Protein AF-A0A6V7LYZ8-F1 (afdb_monomer_lite)

Secondary structure (DSSP, 8-state):
-----HHHHHHGGGGG-SSHHHHHHHHHHHHHHHHS--HHHHHHIIIIIIHHHHHHHHHHHHHHHHHHHHHHHH-TTSTTHHHHHHHHHHHHHHHHHHHHHHHT--HHHHHHHHHHHIIIIIIIIIIHHHHGGGS-TTSTTTTS----HHHHHHHHHHHHHH---HHHHHHHHHHHHH--HHHHHH-THHHHHHTT----S-------SS-HHHHHHHHHTTS--PPPP----------------------GGGSTTTGGGS---HHHHHHHHHHH-------

pLDDT: mean 76.49, std 23.02, range [25.66, 98.56]

Structure (mmCIF, N/CA/C/O backbone):
data_AF-A0A6V7LYZ8-F1
#
_entry.id   AF-A0A6V7LYZ8-F1
#
loop_
_atom_site.group_PDB
_atom_site.id
_atom_site.type_symbol
_atom_site.label_atom_id
_atom_site.label_alt_id
_atom_site.label_comp_id
_atom_site.label_asym_id
_atom_site.label_entity_id
_atom_site.label_seq_id
_atom_site.pdbx_PDB_ins_code
_atom_site.Cartn_x
_atom_site.Cartn_y
_atom_site.Cartn_z
_atom_site.occupancy
_atom_site.B_iso_or_equiv
_atom_site.auth_seq_id
_atom_site.auth_comp_id
_atom_site.auth_asym_id
_atom_site.auth_atom_id
_atom_site.pdbx_PDB_model_num
ATOM 1 N N . HIS A 1 1 ? -16.476 8.691 28.753 1.00 40.28 1 HIS A N 1
ATOM 2 C CA . HIS A 1 1 ? -15.336 8.430 29.647 1.00 40.28 1 HIS A CA 1
ATOM 3 C C . HIS A 1 1 ? -14.244 7.813 28.781 1.00 40.28 1 HIS A C 1
ATOM 5 O O . HIS A 1 1 ? -14.472 6.735 28.262 1.00 40.28 1 HIS A O 1
ATOM 11 N N . THR A 1 2 ? -13.174 8.579 28.521 1.00 50.22 2 THR A N 1
ATOM 12 C CA . THR A 1 2 ? -11.902 8.190 27.862 1.00 50.22 2 THR A CA 1
ATOM 13 C C . THR A 1 2 ? -12.001 7.315 26.599 1.00 50.22 2 THR A C 1
ATOM 15 O O . THR A 1 2 ? -11.613 6.154 26.625 1.00 50.22 2 THR A O 1
ATOM 18 N N . ASN A 1 3 ? -12.460 7.888 25.479 1.00 59.59 3 ASN A N 1
ATOM 19 C CA . ASN A 1 3 ? -12.391 7.255 24.147 1.00 59.59 3 ASN A CA 1
ATOM 20 C C . ASN A 1 3 ? -11.042 7.524 23.447 1.00 59.59 3 ASN A C 1
ATOM 22 O O . ASN A 1 3 ? -10.998 7.646 22.226 1.00 59.59 3 ASN A O 1
ATOM 26 N N . ASP A 1 4 ? -9.963 7.658 24.216 1.00 68.44 4 ASP A N 1
ATOM 27 C CA . ASP A 1 4 ? -8.616 7.807 23.677 1.00 68.44 4 ASP A CA 1
ATOM 28 C C . ASP A 1 4 ? -7.840 6.526 23.948 1.00 68.44 4 ASP A C 1
ATOM 30 O O . ASP A 1 4 ? -7.829 6.008 25.067 1.00 68.44 4 ASP A O 1
ATOM 34 N N . PHE A 1 5 ? -7.181 6.019 22.908 1.00 84.75 5 PHE A N 1
ATOM 35 C CA . PHE A 1 5 ? -6.349 4.821 22.955 1.00 84.75 5 PHE A CA 1
ATOM 36 C C . PHE A 1 5 ? -4.868 5.225 22.871 1.00 84.75 5 PHE A C 1
ATOM 38 O O . PHE A 1 5 ? -4.232 4.980 21.845 1.00 84.75 5 PHE A O 1
ATOM 45 N N . PRO A 1 6 ? -4.293 5.859 23.916 1.00 87.19 6 PRO A N 1
ATOM 46 C CA . PRO A 1 6 ? -2.995 6.532 23.838 1.00 87.19 6 PRO A CA 1
ATOM 47 C C . PRO A 1 6 ? -1.857 5.588 23.452 1.00 87.19 6 PRO A C 1
ATOM 49 O O . PRO A 1 6 ? -1.015 5.954 22.644 1.00 87.19 6 PRO A O 1
ATOM 52 N N . LEU A 1 7 ? -1.859 4.347 23.953 1.00 90.62 7 LEU A N 1
ATOM 53 C CA . LEU A 1 7 ? -0.838 3.365 23.583 1.00 90.62 7 LEU A CA 1
ATOM 54 C C . LEU A 1 7 ? -0.843 3.077 22.074 1.00 90.62 7 LEU A C 1
ATOM 56 O O . LEU A 1 7 ? 0.213 3.051 21.452 1.00 90.62 7 LEU A O 1
ATOM 60 N N . TYR A 1 8 ? -2.025 2.876 21.487 1.00 93.81 8 TYR A N 1
ATOM 61 C CA . TYR A 1 8 ? -2.163 2.641 20.051 1.00 93.81 8 TYR A CA 1
ATOM 62 C C . TYR A 1 8 ? -1.795 3.892 19.251 1.00 93.81 8 TYR A C 1
ATOM 64 O O . TYR A 1 8 ? -0.967 3.812 18.347 1.00 93.81 8 TYR A O 1
ATOM 72 N N . THR A 1 9 ? -2.356 5.045 19.621 1.00 92.69 9 THR A N 1
ATOM 73 C CA . THR A 1 9 ? -2.136 6.319 18.926 1.00 92.69 9 THR A CA 1
ATOM 74 C C . THR A 1 9 ? -0.667 6.741 18.930 1.00 92.69 9 THR A C 1
ATOM 76 O O . THR A 1 9 ? -0.173 7.209 17.908 1.00 92.69 9 THR A O 1
ATOM 79 N N . GLU A 1 10 ? 0.058 6.550 20.034 1.00 94.19 10 GLU A N 1
ATOM 80 C CA . GLU A 1 10 ? 1.495 6.835 20.084 1.00 94.19 10 GLU A CA 1
ATOM 81 C C . GLU A 1 10 ? 2.312 5.788 19.324 1.00 94.19 10 GLU A C 1
ATOM 83 O O . GLU A 1 10 ? 3.230 6.144 18.588 1.00 94.19 10 GLU A O 1
ATOM 88 N N . ALA A 1 11 ? 1.964 4.501 19.431 1.00 95.50 11 ALA A N 1
ATOM 89 C CA . ALA A 1 11 ? 2.702 3.438 18.753 1.00 95.50 11 ALA A CA 1
ATOM 90 C C . ALA A 1 11 ? 2.669 3.581 17.224 1.00 95.50 11 ALA A C 1
ATOM 92 O O . ALA A 1 11 ? 3.705 3.426 16.575 1.00 95.50 11 ALA A O 1
ATOM 93 N N . ILE A 1 12 ? 1.516 3.910 16.629 1.00 95.94 12 ILE A N 1
ATOM 94 C CA . ILE A 1 12 ? 1.399 3.998 15.164 1.00 95.94 12 ILE A CA 1
ATOM 95 C C . ILE A 1 12 ? 2.226 5.130 14.549 1.00 95.94 12 ILE A C 1
ATOM 97 O O . ILE A 1 12 ? 2.527 5.052 13.361 1.00 95.94 12 ILE A O 1
ATOM 101 N N . LYS A 1 13 ? 2.667 6.131 15.323 1.00 95.25 13 LYS A N 1
ATOM 102 C CA . LYS A 1 13 ? 3.607 7.165 14.846 1.00 95.25 13 LYS A CA 1
ATOM 103 C C . LYS A 1 13 ? 4.957 6.560 14.440 1.00 95.25 13 LYS A C 1
ATOM 105 O O . LYS A 1 13 ? 5.598 7.023 13.506 1.00 95.25 13 LYS A O 1
ATOM 110 N N . PHE A 1 14 ? 5.349 5.446 15.059 1.00 96.00 14 PHE A N 1
ATOM 111 C CA . PHE A 1 14 ? 6.606 4.744 14.782 1.00 96.00 14 PHE A CA 1
ATOM 112 C C . PHE A 1 14 ? 6.511 3.723 13.634 1.00 96.00 14 PHE A C 1
ATOM 114 O O . PHE A 1 14 ? 7.413 2.903 13.455 1.00 96.00 14 PHE A O 1
ATOM 121 N N . PHE A 1 15 ? 5.441 3.743 12.830 1.00 95.50 15 PHE A N 1
ATOM 122 C CA . PHE A 1 15 ? 5.260 2.786 11.727 1.00 95.50 15 PHE A CA 1
ATOM 123 C C . PHE A 1 15 ? 6.404 2.804 10.702 1.00 95.50 15 PHE A C 1
ATOM 125 O O . PHE A 1 15 ? 6.714 1.768 10.113 1.00 95.50 15 PHE A O 1
ATOM 132 N N . ASN A 1 16 ? 7.029 3.970 10.516 1.00 93.69 16 ASN A N 1
ATOM 133 C CA . ASN A 1 16 ? 8.178 4.197 9.645 1.00 93.69 16 ASN A CA 1
ATOM 134 C C . ASN A 1 16 ? 9.451 4.490 10.464 1.00 93.69 16 ASN A C 1
ATOM 136 O O . ASN A 1 16 ? 10.132 5.495 10.270 1.00 93.69 16 ASN A O 1
ATOM 140 N N . HIS A 1 17 ? 9.747 3.637 11.443 1.00 95.31 17 HIS A N 1
ATOM 141 C CA . HIS A 1 17 ? 11.000 3.709 12.191 1.00 95.31 17 HIS A CA 1
ATOM 142 C C . HIS A 1 17 ? 12.151 3.065 11.404 1.00 95.31 17 HIS A C 1
ATOM 144 O O . HIS A 1 17 ? 11.923 2.092 10.688 1.00 95.31 17 HIS A O 1
ATOM 150 N N . SER A 1 18 ? 13.390 3.544 11.559 1.00 92.06 18 SER A N 1
ATOM 151 C CA . SER A 1 18 ? 14.569 2.990 10.866 1.00 92.06 18 SER A CA 1
ATOM 152 C C . SER A 1 18 ? 14.875 1.547 11.283 1.00 92.06 18 SER A C 1
ATOM 154 O O . SER A 1 18 ? 15.190 0.703 10.444 1.00 92.06 18 SER A O 1
ATOM 156 N N . GLU A 1 19 ? 14.714 1.229 12.568 1.00 93.56 19 GLU A N 1
ATOM 157 C CA . GLU A 1 19 ? 14.885 -0.133 13.081 1.00 93.56 19 GLU A CA 1
ATOM 158 C C . GLU A 1 19 ? 13.703 -1.049 12.739 1.00 93.56 19 GLU A C 1
ATOM 160 O O . GLU A 1 19 ? 12.565 -0.805 13.150 1.00 93.56 19 GLU A O 1
ATOM 165 N N . GLY A 1 20 ? 13.993 -2.160 12.054 1.00 91.81 20 GLY A N 1
ATOM 166 C CA . GLY A 1 20 ? 12.987 -3.153 11.665 1.00 91.81 20 GLY A CA 1
ATOM 167 C C . GLY A 1 20 ? 12.238 -3.761 12.853 1.00 91.81 20 GLY A C 1
ATOM 168 O O . GLY A 1 20 ? 11.027 -3.949 12.776 1.00 91.81 20 GLY A O 1
ATOM 169 N N . MET A 1 21 ? 12.916 -3.979 13.984 1.00 95.00 21 MET A N 1
ATOM 170 C CA . MET A 1 21 ? 12.292 -4.511 15.204 1.00 95.00 21 MET A CA 1
ATOM 171 C C . MET A 1 21 ? 11.202 -3.585 15.755 1.00 95.00 21 MET A C 1
ATOM 173 O O . MET A 1 21 ? 10.141 -4.057 16.162 1.00 95.00 21 MET A O 1
ATOM 177 N N . VAL A 1 22 ? 11.417 -2.266 15.702 1.00 96.88 22 VAL A N 1
ATOM 178 C CA . VAL A 1 22 ? 10.400 -1.283 16.099 1.00 96.88 22 VAL A CA 1
ATOM 179 C C . VAL A 1 22 ? 9.205 -1.355 15.149 1.00 96.88 22 VAL A C 1
ATOM 181 O O . VAL A 1 22 ? 8.067 -1.432 15.610 1.00 96.88 22 VAL A O 1
ATOM 184 N N . ARG A 1 23 ? 9.438 -1.443 13.829 1.00 96.44 23 ARG A N 1
ATOM 185 C CA . ARG A 1 23 ? 8.349 -1.627 12.851 1.00 96.44 23 ARG A CA 1
ATOM 186 C C . ARG A 1 23 ? 7.553 -2.911 13.122 1.00 96.44 23 ARG A C 1
ATOM 188 O O . ARG A 1 23 ? 6.326 -2.876 13.088 1.00 96.44 23 ARG A O 1
ATOM 195 N N . ILE A 1 24 ? 8.218 -4.023 13.445 1.00 96.00 24 ILE A N 1
ATOM 196 C CA . ILE A 1 24 ? 7.573 -5.301 13.804 1.00 96.00 24 ILE A CA 1
ATOM 197 C C . ILE A 1 24 ? 6.705 -5.149 15.060 1.00 96.00 24 ILE A C 1
ATOM 199 O O . ILE A 1 24 ? 5.557 -5.605 15.069 1.00 96.00 24 ILE A O 1
ATOM 203 N N . ALA A 1 25 ? 7.213 -4.481 16.098 1.00 97.75 25 ALA A N 1
ATOM 204 C CA . ALA A 1 25 ? 6.461 -4.239 17.327 1.00 97.75 25 ALA A CA 1
ATOM 205 C C . ALA A 1 25 ? 5.199 -3.401 17.063 1.00 97.75 25 ALA A C 1
ATOM 207 O O . ALA A 1 25 ? 4.111 -3.773 17.504 1.00 97.75 25 ALA A O 1
ATOM 208 N N . VAL A 1 26 ? 5.317 -2.326 16.275 1.00 97.94 26 VAL A N 1
ATOM 209 C CA . VAL A 1 26 ? 4.183 -1.464 15.900 1.00 97.94 26 VAL A CA 1
ATOM 210 C C . VAL A 1 26 ? 3.140 -2.229 15.081 1.00 97.94 26 VAL A C 1
ATOM 212 O O . VAL A 1 26 ? 1.947 -2.121 15.366 1.00 97.94 26 VAL A O 1
ATOM 215 N N . ARG A 1 27 ? 3.560 -3.038 14.099 1.00 98.06 27 ARG A N 1
ATOM 216 C CA . ARG A 1 27 ? 2.656 -3.885 13.294 1.00 98.06 27 ARG A CA 1
ATOM 217 C C . ARG A 1 27 ? 1.915 -4.897 14.163 1.00 98.06 27 ARG A C 1
ATOM 219 O O . ARG A 1 27 ? 0.697 -5.012 14.066 1.00 98.06 27 ARG A O 1
ATOM 226 N N . THR A 1 28 ? 2.635 -5.579 15.053 1.00 97.81 28 THR A N 1
ATOM 227 C CA . THR A 1 28 ? 2.057 -6.560 15.983 1.00 97.81 28 THR A CA 1
ATOM 228 C C . THR A 1 28 ? 1.033 -5.908 16.908 1.00 97.81 28 THR A C 1
ATOM 230 O O . THR A 1 28 ? -0.075 -6.417 17.065 1.00 97.81 28 THR A O 1
ATOM 233 N N . LEU A 1 29 ? 1.373 -4.752 17.484 1.00 97.44 29 LEU A N 1
ATOM 234 C CA . LEU A 1 29 ? 0.462 -3.976 18.321 1.00 97.44 29 LEU A CA 1
ATOM 235 C C . LEU A 1 29 ? -0.784 -3.554 17.538 1.00 97.44 29 LEU A C 1
ATOM 237 O O . LEU A 1 29 ? -1.894 -3.760 18.020 1.00 97.44 29 LEU A O 1
ATOM 241 N N . THR A 1 30 ? -0.611 -3.025 16.326 1.00 97.00 30 THR A N 1
ATOM 242 C CA . THR A 1 30 ? -1.715 -2.586 15.457 1.00 97.00 30 THR A CA 1
ATOM 243 C C . THR A 1 30 ? -2.667 -3.738 15.135 1.00 97.00 30 THR A C 1
ATOM 245 O O . THR A 1 30 ? -3.874 -3.603 15.320 1.00 97.00 30 THR A O 1
ATOM 248 N N . LEU A 1 31 ? -2.141 -4.903 14.738 1.00 97.00 31 LEU A N 1
ATOM 249 C CA . LEU A 1 31 ? -2.953 -6.094 14.463 1.00 97.00 31 LEU A CA 1
ATOM 250 C C . LEU A 1 31 ? -3.689 -6.591 15.709 1.00 97.00 31 LEU A C 1
ATOM 252 O O . LEU A 1 31 ? -4.862 -6.947 15.625 1.00 97.00 31 LEU A O 1
ATOM 256 N N . ASN A 1 32 ? -3.028 -6.603 16.868 1.00 96.12 32 ASN A N 1
ATOM 257 C CA . ASN A 1 32 ? -3.660 -7.013 18.121 1.00 96.12 32 ASN A CA 1
ATOM 258 C C . ASN A 1 32 ? -4.789 -6.063 18.518 1.00 96.12 32 ASN A C 1
ATOM 260 O O . ASN A 1 32 ? -5.848 -6.530 18.918 1.00 96.12 32 ASN A O 1
ATOM 264 N N . VAL A 1 33 ? -4.581 -4.756 18.355 1.00 95.06 33 VAL A N 1
ATOM 265 C CA . VAL A 1 33 ? -5.597 -3.723 18.577 1.00 95.06 33 VAL A CA 1
ATOM 266 C C . VAL A 1 33 ? -6.793 -3.926 17.646 1.00 95.06 33 VAL A C 1
ATOM 268 O O . VAL A 1 33 ? -7.925 -3.924 18.113 1.00 95.06 33 VAL A O 1
ATOM 271 N N . TYR A 1 34 ? -6.566 -4.174 16.355 1.00 94.94 34 TYR A N 1
ATOM 272 C CA . TYR A 1 34 ? -7.657 -4.399 15.397 1.00 94.94 34 TYR A CA 1
ATOM 273 C C . TYR A 1 34 ? -8.440 -5.682 15.690 1.00 94.94 34 TYR A C 1
ATOM 275 O O . TYR A 1 34 ? -9.633 -5.748 15.419 1.00 94.94 34 TYR A O 1
ATOM 283 N N . ARG A 1 35 ? -7.788 -6.698 16.261 1.00 94.06 35 ARG A N 1
ATOM 284 C CA . ARG A 1 35 ? -8.424 -7.964 16.651 1.00 94.06 35 ARG A CA 1
ATOM 285 C C . ARG A 1 35 ? -9.309 -7.862 17.887 1.00 94.06 35 ARG A C 1
ATOM 287 O O . ARG A 1 35 ? -10.065 -8.796 18.141 1.00 94.06 35 ARG A O 1
ATOM 294 N N . VAL A 1 36 ? -9.206 -6.789 18.669 1.00 91.25 36 VAL A N 1
ATOM 295 C CA . VAL A 1 36 ? -10.105 -6.589 19.805 1.00 91.25 36 VAL A CA 1
ATOM 296 C C . VAL A 1 36 ? -11.495 -6.281 19.254 1.00 91.25 36 VAL A C 1
ATOM 298 O O . VAL A 1 36 ? -11.706 -5.247 18.628 1.00 91.25 36 VAL A O 1
ATOM 301 N N . GLU A 1 37 ? -12.459 -7.166 19.507 1.00 85.31 37 GLU A N 1
ATOM 302 C CA . GLU A 1 37 ? -13.864 -7.015 19.091 1.00 85.31 37 GLU A CA 1
ATOM 303 C C . GLU A 1 37 ? -14.620 -5.961 19.935 1.00 85.31 37 GLU A C 1
ATOM 305 O O . GLU A 1 37 ? -15.776 -6.144 20.313 1.00 85.31 37 GLU A O 1
ATOM 310 N N . ASP A 1 38 ? -13.969 -4.838 20.254 1.00 90.00 38 ASP A N 1
ATOM 311 C CA . ASP A 1 38 ? -14.579 -3.706 20.947 1.00 90.00 38 ASP A CA 1
ATOM 312 C C . ASP A 1 38 ? -15.124 -2.692 19.934 1.00 90.00 38 ASP A C 1
ATOM 314 O O . ASP A 1 38 ? -14.394 -2.085 19.148 1.00 90.00 38 ASP A O 1
ATOM 318 N N . THR A 1 39 ? -16.442 -2.488 19.956 1.00 88.06 39 THR A N 1
ATOM 319 C CA . THR A 1 39 ? -17.130 -1.625 18.982 1.00 88.06 39 THR A CA 1
ATOM 320 C C . THR A 1 39 ? -16.684 -0.164 19.077 1.00 88.06 39 THR A C 1
ATOM 322 O O . THR A 1 39 ? -16.571 0.510 18.049 1.00 88.06 39 THR A O 1
ATOM 325 N N . SER A 1 40 ? -16.405 0.336 20.284 1.00 88.69 40 SER A N 1
ATOM 326 C CA . SER A 1 40 ? -15.970 1.725 20.485 1.00 88.69 40 SER A CA 1
ATOM 327 C C . SER A 1 40 ? -14.565 1.938 19.923 1.00 88.69 40 SER A C 1
ATOM 329 O O . SER A 1 40 ? -14.307 2.943 19.262 1.00 88.69 40 SER A O 1
ATOM 331 N N . MET A 1 41 ? -13.683 0.958 20.122 1.00 89.19 41 MET A N 1
ATOM 332 C CA . MET A 1 41 ? -12.325 0.933 19.597 1.00 89.19 41 MET A CA 1
ATOM 333 C C . MET A 1 41 ? -12.307 0.878 18.073 1.00 89.19 41 MET A C 1
ATOM 335 O O . MET A 1 41 ? -11.656 1.711 17.447 1.00 89.19 41 MET A O 1
ATOM 339 N N . LEU A 1 42 ? -13.058 -0.039 17.457 1.00 90.19 42 LEU A N 1
ATOM 340 C CA . LEU A 1 42 ? -13.130 -0.140 15.996 1.00 90.19 42 LEU A CA 1
ATOM 341 C C . LEU A 1 42 ? -13.718 1.127 15.361 1.00 90.19 42 LEU A C 1
ATOM 343 O O . LEU A 1 42 ? -13.206 1.598 14.344 1.00 90.19 42 LEU A O 1
ATOM 347 N N . THR A 1 43 ? -14.734 1.720 15.995 1.00 90.06 43 THR A N 1
ATOM 348 C CA . THR A 1 43 ? -15.311 3.004 15.568 1.00 90.06 43 THR A CA 1
ATOM 349 C C . THR A 1 43 ? -14.272 4.122 15.641 1.00 90.06 43 THR A C 1
ATOM 351 O O . THR A 1 43 ? -14.075 4.841 14.663 1.00 90.06 43 THR A O 1
ATOM 354 N N . PHE A 1 44 ? -13.541 4.232 16.756 1.00 90.56 44 PHE A N 1
ATOM 355 C CA . PHE A 1 44 ? -12.448 5.196 16.897 1.00 90.56 44 PHE A CA 1
ATOM 356 C C . PHE A 1 44 ? -11.375 4.998 15.822 1.00 90.56 44 PHE A C 1
ATOM 358 O O . PHE A 1 44 ? -10.974 5.957 15.164 1.00 90.56 44 PHE A O 1
ATOM 365 N N . ILE A 1 45 ? -10.926 3.758 15.606 1.00 91.94 45 ILE A N 1
ATOM 366 C CA . ILE A 1 45 ? -9.885 3.449 14.624 1.00 91.94 45 ILE A CA 1
ATOM 367 C C . ILE A 1 45 ? -10.330 3.899 13.239 1.00 91.94 45 ILE A C 1
ATOM 369 O O . ILE A 1 45 ? -9.585 4.637 12.591 1.00 91.94 45 ILE A O 1
ATOM 373 N N . ARG A 1 46 ? -11.533 3.494 12.815 1.00 90.12 46 ARG A N 1
ATOM 374 C CA . ARG A 1 46 ? -12.111 3.844 11.515 1.00 90.12 46 ARG A CA 1
ATOM 375 C C . ARG A 1 46 ? -12.213 5.355 11.329 1.00 90.12 46 ARG A C 1
ATOM 377 O O . ARG A 1 46 ? -11.744 5.867 10.317 1.00 90.12 46 ARG A O 1
ATOM 384 N N . ASP A 1 47 ? -12.800 6.048 12.300 1.00 89.12 47 ASP A N 1
ATOM 385 C CA . ASP A 1 47 ? -13.176 7.457 12.154 1.00 89.12 47 ASP A CA 1
ATOM 386 C C . ASP A 1 47 ? -11.993 8.412 12.346 1.00 89.12 47 ASP A C 1
ATOM 388 O O . ASP A 1 47 ? -12.004 9.524 11.819 1.00 89.12 47 ASP A O 1
ATOM 392 N N . ARG A 1 48 ? -10.975 8.007 13.115 1.00 89.62 48 ARG A N 1
ATOM 393 C CA . ARG A 1 48 ? -9.885 8.900 13.536 1.00 89.62 48 ARG A CA 1
ATOM 394 C C . ARG A 1 48 ? -8.527 8.531 12.956 1.00 89.62 48 ARG A C 1
ATOM 396 O O . ARG A 1 48 ? -7.769 9.424 12.597 1.00 89.62 48 ARG A O 1
ATOM 403 N N . THR A 1 49 ? -8.192 7.244 12.866 1.00 92.56 49 THR A N 1
ATOM 404 C CA . THR A 1 49 ? -6.793 6.834 12.623 1.00 92.56 49 THR A CA 1
ATOM 4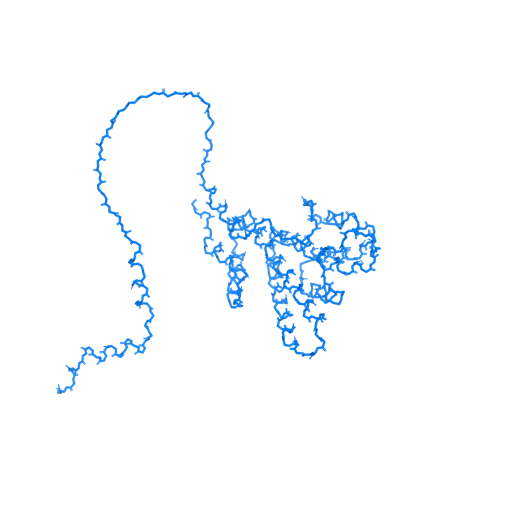05 C C . THR A 1 49 ? -6.565 6.104 11.305 1.00 92.56 49 THR A C 1
ATOM 407 O O . THR A 1 49 ? -5.502 6.266 10.716 1.00 92.56 49 THR A O 1
ATOM 410 N N . ALA A 1 50 ? -7.543 5.346 10.800 1.00 93.69 50 ALA A N 1
ATOM 411 C CA . ALA A 1 50 ? -7.359 4.451 9.660 1.00 93.69 50 ALA A CA 1
ATOM 412 C C . ALA A 1 50 ? -6.954 5.206 8.386 1.00 93.69 50 ALA A C 1
ATOM 414 O O . ALA A 1 50 ? -5.957 4.865 7.754 1.00 93.69 50 ALA A O 1
ATOM 415 N N . ALA A 1 51 ? -7.681 6.269 8.034 1.00 93.56 51 ALA A N 1
ATOM 416 C CA . ALA A 1 51 ? -7.385 7.068 6.847 1.00 93.56 51 ALA A CA 1
ATOM 417 C C . ALA A 1 51 ? -5.985 7.727 6.880 1.00 93.56 51 ALA A C 1
ATOM 419 O O . ALA A 1 51 ? -5.207 7.490 5.948 1.00 93.56 51 ALA A O 1
ATOM 420 N N . PRO A 1 52 ? -5.601 8.509 7.914 1.00 94.62 52 PRO A N 1
ATOM 421 C CA . PRO A 1 52 ? -4.270 9.115 7.952 1.00 94.62 52 PRO A CA 1
ATOM 422 C C . PRO A 1 52 ? -3.157 8.065 8.059 1.00 94.62 52 PRO A C 1
ATOM 424 O O . PRO A 1 52 ? -2.138 8.195 7.374 1.00 94.62 52 PRO A O 1
ATOM 427 N N . TYR A 1 53 ? -3.357 6.996 8.838 1.00 97.00 53 TYR A N 1
ATOM 428 C CA . TYR A 1 53 ? -2.387 5.909 8.969 1.00 97.00 53 TYR A CA 1
ATOM 429 C C . TYR A 1 53 ? -2.143 5.200 7.633 1.00 97.00 53 TYR A C 1
ATOM 431 O O . TYR A 1 53 ? -1.005 5.144 7.164 1.00 97.00 53 TYR A O 1
ATOM 439 N N . PHE A 1 54 ? -3.199 4.724 6.963 1.00 97.19 54 PHE A N 1
ATOM 440 C CA . PHE A 1 54 ? -3.066 4.017 5.688 1.00 97.19 54 PHE A CA 1
ATOM 441 C C . PHE A 1 54 ? -2.549 4.923 4.573 1.00 97.19 54 PHE A C 1
ATOM 443 O O . PHE A 1 54 ? -1.741 4.477 3.763 1.00 97.19 54 PHE A O 1
ATOM 450 N N . SER A 1 55 ? -2.923 6.206 4.546 1.00 95.56 55 SER A N 1
ATOM 451 C CA . SER A 1 55 ? -2.355 7.149 3.578 1.00 95.56 55 SER A CA 1
ATOM 452 C C . SER A 1 55 ? -0.843 7.302 3.729 1.00 95.56 55 SER A C 1
ATOM 454 O O . SER A 1 55 ? -0.132 7.304 2.723 1.00 95.56 55 SER A O 1
ATOM 456 N N . ASN A 1 56 ? -0.344 7.418 4.960 1.00 96.88 56 ASN A N 1
ATOM 457 C CA . ASN A 1 56 ? 1.088 7.530 5.228 1.00 96.88 56 ASN A CA 1
ATOM 458 C C . ASN A 1 56 ? 1.824 6.205 4.972 1.00 96.88 56 ASN A C 1
ATOM 460 O O . ASN A 1 56 ? 2.887 6.208 4.349 1.00 96.88 56 ASN A O 1
ATOM 464 N N . LEU A 1 57 ? 1.233 5.072 5.362 1.00 97.56 57 LEU A N 1
ATOM 465 C CA . LEU A 1 57 ? 1.779 3.736 5.118 1.00 97.56 57 LEU A CA 1
ATOM 466 C C . LEU A 1 57 ? 1.940 3.445 3.621 1.00 97.56 57 LEU A C 1
ATOM 468 O O . LEU A 1 57 ? 3.007 3.035 3.173 1.00 97.56 57 LEU A O 1
ATOM 472 N N . VAL A 1 58 ? 0.895 3.693 2.832 1.00 97.12 58 VAL A N 1
ATOM 473 C CA . VAL A 1 58 ? 0.894 3.449 1.384 1.00 97.12 58 VAL A CA 1
ATOM 474 C C . VAL A 1 58 ? 1.893 4.362 0.664 1.00 97.12 58 VAL A C 1
ATOM 476 O O . VAL A 1 58 ? 2.611 3.909 -0.230 1.00 97.12 58 VAL A O 1
ATOM 479 N N . TRP A 1 59 ? 2.000 5.627 1.084 1.00 96.88 59 TRP A N 1
ATOM 480 C CA . TRP A 1 59 ? 3.022 6.545 0.577 1.00 96.88 59 TRP A CA 1
ATOM 481 C C . TRP A 1 59 ? 4.442 6.060 0.882 1.00 96.88 59 TRP A C 1
ATOM 483 O O . TRP A 1 59 ? 5.301 6.058 -0.002 1.00 96.88 59 TRP A O 1
ATOM 493 N N . PHE A 1 60 ? 4.691 5.619 2.117 1.00 97.06 60 PHE A N 1
ATOM 494 C CA . PHE A 1 60 ? 5.977 5.062 2.525 1.00 97.06 60 PHE A CA 1
ATOM 495 C C . PHE A 1 60 ? 6.365 3.846 1.670 1.00 97.06 60 PHE A C 1
ATOM 497 O O . PHE A 1 60 ? 7.440 3.845 1.069 1.00 97.06 60 PHE A O 1
ATOM 504 N N . ILE A 1 61 ? 5.454 2.880 1.512 1.00 97.81 61 ILE A N 1
ATOM 505 C CA . ILE A 1 61 ? 5.662 1.694 0.665 1.00 97.81 61 ILE A CA 1
ATOM 506 C C . ILE A 1 61 ? 5.984 2.096 -0.781 1.00 97.81 61 ILE A C 1
ATOM 508 O O . ILE A 1 61 ? 6.864 1.511 -1.410 1.00 97.81 61 ILE A O 1
ATOM 512 N N . GLY A 1 62 ? 5.309 3.110 -1.323 1.00 97.12 62 GLY A N 1
ATOM 513 C CA . GLY A 1 62 ? 5.596 3.589 -2.672 1.00 97.12 62 GLY A CA 1
ATOM 514 C C . GLY A 1 62 ? 6.988 4.207 -2.831 1.00 97.12 62 GLY A C 1
ATOM 515 O O . GLY A 1 62 ? 7.633 3.981 -3.852 1.00 97.12 62 GLY A O 1
ATOM 516 N N . ASN A 1 63 ? 7.491 4.940 -1.831 1.00 96.62 63 ASN A N 1
ATOM 517 C CA . ASN A 1 63 ? 8.866 5.456 -1.872 1.00 96.62 63 ASN A CA 1
ATOM 518 C C . ASN A 1 63 ? 9.899 4.326 -1.781 1.00 96.62 63 ASN A C 1
ATOM 520 O O . ASN A 1 63 ? 10.855 4.334 -2.554 1.00 96.62 63 ASN A O 1
ATOM 524 N N . HIS A 1 64 ? 9.661 3.329 -0.922 1.00 96.50 64 HIS A N 1
ATOM 525 C CA . HIS A 1 64 ? 10.489 2.117 -0.834 1.00 96.50 64 HIS A CA 1
ATOM 526 C C . HIS A 1 64 ? 10.611 1.407 -2.189 1.00 96.50 64 HIS A C 1
ATOM 528 O O . HIS A 1 64 ? 11.678 0.971 -2.606 1.00 96.50 64 HIS A O 1
ATOM 534 N N . ILE A 1 65 ? 9.514 1.355 -2.942 1.00 97.25 65 ILE A N 1
ATOM 535 C CA . ILE A 1 65 ? 9.474 0.742 -4.274 1.00 97.25 65 ILE A CA 1
ATOM 536 C C . ILE A 1 65 ? 10.251 1.540 -5.322 1.00 97.25 65 ILE A C 1
ATOM 538 O O . ILE A 1 65 ? 10.867 0.956 -6.213 1.00 97.25 65 ILE A O 1
ATOM 542 N N . ILE A 1 66 ? 10.240 2.868 -5.230 1.00 95.62 66 ILE A N 1
ATOM 543 C CA . ILE A 1 66 ? 11.049 3.718 -6.112 1.00 95.62 66 ILE A CA 1
ATOM 544 C C . ILE A 1 66 ? 12.541 3.511 -5.823 1.00 95.62 66 ILE A C 1
ATOM 546 O O . ILE A 1 66 ? 13.348 3.480 -6.756 1.00 95.62 66 ILE A O 1
ATOM 550 N N . GLU A 1 67 ? 12.916 3.332 -4.556 1.00 94.62 67 GLU A N 1
ATOM 551 C CA . GLU A 1 67 ? 14.282 2.959 -4.183 1.00 94.62 67 GLU A CA 1
ATOM 552 C C . GLU A 1 67 ? 14.658 1.576 -4.730 1.00 94.62 67 GLU A C 1
ATOM 554 O O . GLU A 1 67 ? 15.717 1.437 -5.346 1.00 94.62 67 GLU A O 1
ATOM 559 N N . LEU A 1 68 ? 13.771 0.585 -4.592 1.00 95.25 68 LEU A N 1
ATOM 560 C CA . LEU A 1 68 ? 13.942 -0.751 -5.169 1.00 95.25 68 LEU A CA 1
ATOM 561 C C . LEU A 1 68 ? 14.189 -0.676 -6.679 1.00 95.25 68 LEU A C 1
ATOM 563 O O . LEU A 1 68 ? 15.166 -1.236 -7.172 1.00 95.25 68 LEU A O 1
ATOM 567 N N . ASP A 1 69 ? 13.365 0.066 -7.418 1.00 94.69 69 ASP A N 1
ATOM 568 C CA . ASP A 1 69 ? 13.545 0.241 -8.861 1.00 94.69 69 ASP A CA 1
ATOM 569 C C . ASP A 1 69 ? 14.858 0.948 -9.220 1.00 94.69 69 ASP A C 1
ATOM 571 O O . ASP A 1 69 ? 15.524 0.585 -10.189 1.00 94.69 69 ASP A O 1
ATOM 575 N N . THR A 1 70 ? 15.256 1.937 -8.421 1.00 92.69 70 THR A N 1
ATOM 576 C CA . THR A 1 70 ? 16.543 2.622 -8.585 1.00 92.69 70 THR A CA 1
ATOM 577 C C . THR A 1 70 ? 17.708 1.654 -8.379 1.00 92.69 70 THR A C 1
ATOM 579 O O . THR A 1 70 ? 18.674 1.697 -9.139 1.00 92.69 70 THR A O 1
ATOM 582 N N . CYS A 1 71 ? 17.609 0.749 -7.401 1.00 91.31 71 CYS A N 1
ATOM 583 C CA . CYS A 1 71 ? 18.592 -0.308 -7.179 1.00 91.31 71 CYS A CA 1
ATOM 584 C C . CYS A 1 71 ? 18.681 -1.244 -8.392 1.00 91.31 71 CYS A C 1
ATOM 586 O O . CYS A 1 71 ? 19.774 -1.480 -8.893 1.00 91.31 71 CYS A O 1
ATOM 588 N N . VAL A 1 72 ? 17.537 -1.696 -8.923 1.00 91.00 72 VAL A N 1
ATOM 589 C CA . VAL A 1 72 ? 17.482 -2.570 -10.110 1.00 91.00 72 VAL A CA 1
ATOM 590 C C . VAL A 1 72 ? 18.087 -1.896 -11.346 1.00 91.00 72 VAL A C 1
ATOM 592 O O . VAL A 1 72 ? 18.810 -2.537 -12.103 1.00 91.00 72 VAL A O 1
ATOM 595 N N . ARG A 1 73 ? 17.818 -0.603 -11.568 1.00 87.56 73 ARG A N 1
ATOM 596 C CA . ARG A 1 73 ? 18.336 0.130 -12.738 1.00 87.56 73 ARG A CA 1
ATOM 597 C C . ARG A 1 73 ? 19.836 0.413 -12.683 1.00 87.56 73 ARG A C 1
ATOM 599 O O . ARG A 1 73 ? 20.453 0.537 -13.737 1.00 87.56 73 ARG A O 1
ATOM 606 N N . ASN A 1 74 ? 20.400 0.531 -11.486 1.00 82.75 74 ASN A N 1
ATOM 607 C CA . ASN A 1 74 ? 21.800 0.896 -11.283 1.00 82.75 74 ASN A CA 1
ATOM 608 C C . ASN A 1 74 ? 22.715 -0.317 -11.021 1.00 82.75 74 ASN A C 1
ATOM 610 O O . ASN A 1 74 ? 23.90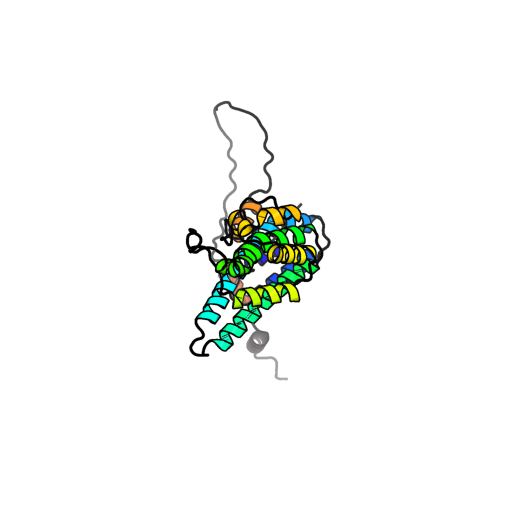5 -0.117 -10.787 1.00 82.75 74 ASN A O 1
ATOM 614 N N . ASP A 1 75 ? 22.207 -1.556 -11.070 1.00 70.12 75 ASP A N 1
ATOM 615 C CA . ASP A 1 75 ? 22.962 -2.788 -10.761 1.00 70.12 75 ASP A CA 1
ATOM 616 C C . ASP A 1 75 ? 23.931 -3.227 -11.882 1.00 70.12 75 ASP A C 1
ATOM 618 O O . ASP A 1 75 ? 24.050 -4.407 -12.206 1.00 70.12 75 ASP A O 1
ATOM 622 N N . ALA A 1 76 ? 24.641 -2.278 -12.498 1.00 60.03 76 ALA A N 1
ATOM 623 C CA . ALA A 1 76 ? 25.606 -2.555 -13.563 1.00 60.03 76 ALA A CA 1
ATOM 624 C C . ALA A 1 76 ? 26.820 -3.386 -13.088 1.00 60.03 76 ALA A C 1
ATOM 626 O O . ALA A 1 76 ? 27.447 -4.047 -13.911 1.00 60.03 76 ALA A O 1
ATOM 627 N N . ASP A 1 77 ? 27.115 -3.404 -11.779 1.00 56.50 77 ASP A N 1
ATOM 628 C CA . ASP A 1 77 ? 28.360 -3.968 -11.230 1.00 56.50 77 ASP A CA 1
ATOM 629 C C . ASP A 1 77 ? 28.172 -5.144 -10.245 1.00 56.50 77 ASP A C 1
ATOM 631 O O . ASP A 1 77 ? 29.127 -5.535 -9.574 1.00 56.50 77 ASP A O 1
ATOM 635 N N . HIS A 1 78 ? 26.968 -5.721 -10.107 1.00 64.50 78 HIS A N 1
ATOM 636 C CA . HIS A 1 78 ? 26.649 -6.825 -9.170 1.00 64.50 78 HIS A CA 1
ATOM 637 C C . HIS A 1 78 ? 26.969 -6.571 -7.680 1.00 64.50 78 HIS A C 1
ATOM 639 O O . HIS A 1 78 ? 26.769 -7.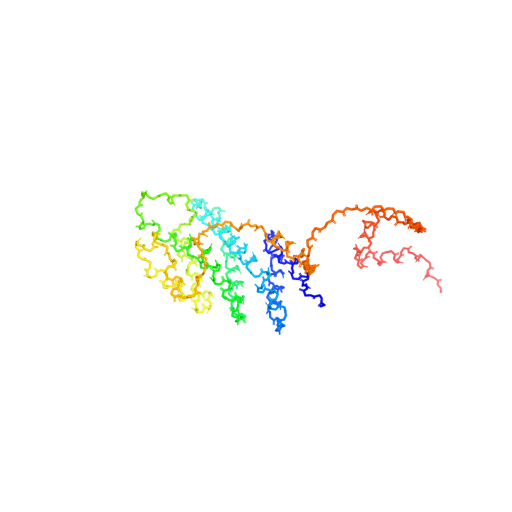448 -6.838 1.00 64.50 78 HIS A O 1
ATOM 645 N N . GLN A 1 79 ? 27.421 -5.370 -7.314 1.00 62.94 79 GLN A N 1
ATOM 646 C CA . GLN A 1 79 ? 27.716 -4.986 -5.932 1.00 62.94 79 GLN A CA 1
ATOM 647 C C . GLN A 1 79 ? 26.443 -4.751 -5.104 1.00 62.94 79 GLN A C 1
ATOM 649 O O . GLN A 1 79 ? 26.519 -4.675 -3.879 1.00 62.94 79 GLN A O 1
ATOM 654 N N . SER A 1 80 ? 25.269 -4.658 -5.744 1.00 69.88 80 SER A N 1
ATOM 655 C CA . SER A 1 80 ? 24.011 -4.312 -5.076 1.00 69.88 80 SER A CA 1
ATOM 656 C C . SER A 1 80 ? 23.062 -5.492 -4.831 1.00 69.88 80 SER A C 1
ATOM 658 O O . SER A 1 80 ? 21.986 -5.281 -4.280 1.00 69.88 80 SER A O 1
ATOM 660 N N . GLN A 1 81 ? 23.457 -6.736 -5.143 1.00 82.62 81 GLN A N 1
ATOM 661 C CA . GLN A 1 81 ? 22.584 -7.914 -4.991 1.00 82.62 81 GLN A CA 1
ATOM 662 C C . GLN A 1 81 ? 22.055 -8.108 -3.563 1.00 82.62 81 GLN A C 1
ATOM 664 O O . GLN A 1 81 ? 20.860 -8.334 -3.386 1.00 82.62 81 GLN A O 1
ATOM 669 N N . ASN A 1 82 ? 22.915 -7.976 -2.547 1.00 86.69 82 ASN A N 1
ATOM 670 C CA . ASN A 1 82 ? 22.492 -8.099 -1.147 1.00 86.69 82 ASN A CA 1
ATOM 671 C C . ASN A 1 82 ? 21.495 -6.995 -0.772 1.00 86.69 82 ASN A C 1
ATOM 673 O O . ASN A 1 82 ? 20.441 -7.276 -0.217 1.00 86.69 82 ASN A O 1
ATOM 677 N N . ARG A 1 83 ? 21.773 -5.750 -1.180 1.00 89.69 83 ARG A N 1
ATOM 678 C CA . ARG A 1 83 ? 20.865 -4.618 -0.956 1.00 89.69 83 ARG A CA 1
ATOM 679 C C . ARG A 1 83 ? 19.522 -4.822 -1.658 1.00 89.69 83 ARG A C 1
ATOM 681 O O . ARG A 1 83 ? 18.484 -4.517 -1.086 1.00 89.69 83 ARG A O 1
ATOM 688 N N . LEU A 1 84 ? 19.526 -5.324 -2.892 1.00 92.00 84 LEU A N 1
ATOM 689 C CA . LEU A 1 84 ? 18.298 -5.612 -3.626 1.00 92.00 84 LEU A CA 1
ATOM 690 C C . LEU A 1 84 ? 17.486 -6.710 -2.930 1.00 92.00 84 LEU A C 1
ATOM 692 O O . LEU A 1 84 ? 16.270 -6.574 -2.817 1.00 92.00 84 LEU A O 1
ATOM 696 N N . ALA A 1 85 ? 18.144 -7.765 -2.444 1.00 92.88 85 ALA A N 1
ATOM 697 C CA . ALA A 1 85 ? 17.491 -8.820 -1.676 1.00 92.88 85 ALA A CA 1
ATOM 698 C C . ALA A 1 85 ? 16.833 -8.266 -0.402 1.00 92.88 85 ALA A C 1
ATOM 700 O O . ALA A 1 85 ? 15.670 -8.576 -0.148 1.00 92.88 85 ALA A O 1
ATOM 701 N N . ASP A 1 86 ? 17.523 -7.386 0.329 1.00 93.81 86 ASP A N 1
ATOM 702 C CA . ASP A 1 86 ? 16.984 -6.721 1.520 1.00 93.81 86 ASP A CA 1
ATOM 703 C C . ASP A 1 86 ? 15.768 -5.839 1.178 1.00 93.81 86 ASP A C 1
ATOM 705 O O . ASP A 1 86 ? 14.726 -5.932 1.828 1.00 93.81 86 ASP A O 1
ATOM 709 N N . LEU A 1 87 ? 15.849 -5.038 0.106 1.00 95.38 87 LEU A N 1
ATOM 710 C CA . LEU A 1 87 ? 14.739 -4.192 -0.357 1.00 95.38 87 LEU A CA 1
ATOM 711 C C . LEU A 1 87 ? 13.520 -5.021 -0.783 1.00 95.38 87 LEU A C 1
ATOM 713 O O . LEU A 1 87 ? 12.380 -4.639 -0.499 1.00 95.38 87 LEU A O 1
ATOM 717 N N . VAL A 1 88 ? 13.741 -6.149 -1.463 1.00 96.62 88 VAL A N 1
ATOM 718 C CA . VAL A 1 88 ? 12.673 -7.079 -1.850 1.00 96.62 88 VAL A CA 1
ATOM 719 C C . VAL A 1 88 ? 12.049 -7.718 -0.613 1.00 96.62 88 VAL A C 1
ATOM 721 O O . VAL A 1 88 ? 10.825 -7.709 -0.503 1.00 96.62 88 VAL A O 1
ATOM 724 N N . ALA A 1 89 ? 12.853 -8.223 0.325 1.00 96.62 89 ALA A N 1
ATOM 725 C CA . ALA A 1 89 ? 12.359 -8.817 1.566 1.00 96.62 89 ALA A CA 1
ATOM 726 C C . ALA A 1 89 ? 11.510 -7.816 2.363 1.00 96.62 89 ALA A C 1
ATOM 728 O O . ALA A 1 89 ? 10.381 -8.121 2.739 1.00 96.62 89 ALA A O 1
ATOM 729 N N . GLU A 1 90 ? 11.986 -6.580 2.511 1.00 95.88 90 GLU A N 1
ATOM 730 C CA . GLU A 1 90 ? 11.235 -5.525 3.189 1.00 95.88 90 GLU A CA 1
ATOM 731 C C . GLU A 1 90 ? 9.932 -5.162 2.455 1.00 95.88 90 GLU A C 1
ATOM 733 O O . GLU A 1 90 ? 8.903 -4.905 3.086 1.00 95.88 90 GLU A O 1
ATOM 738 N N . HIS A 1 91 ? 9.926 -5.167 1.119 1.00 97.12 91 HIS A N 1
ATOM 739 C CA . HIS A 1 91 ? 8.691 -4.967 0.363 1.00 97.12 91 HIS A CA 1
ATOM 740 C C . HIS A 1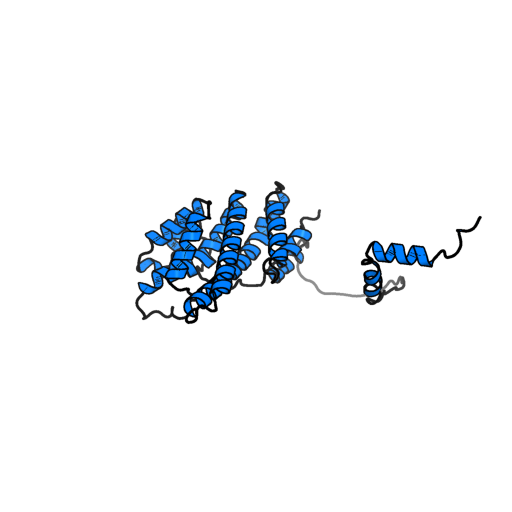 91 ? 7.682 -6.106 0.591 1.00 97.12 91 HIS A C 1
ATOM 742 O O . HIS A 1 91 ? 6.490 -5.839 0.771 1.00 97.12 91 HIS A O 1
ATOM 748 N N . LEU A 1 92 ? 8.145 -7.358 0.615 1.00 97.88 92 LEU A N 1
ATOM 749 C CA . LEU A 1 92 ? 7.297 -8.519 0.889 1.00 97.88 92 LEU A CA 1
ATOM 750 C C . LEU A 1 92 ? 6.725 -8.470 2.310 1.00 97.88 92 LEU A C 1
ATOM 752 O O . LEU A 1 92 ? 5.529 -8.702 2.480 1.00 97.88 92 LEU A O 1
ATOM 756 N N . ASP A 1 93 ? 7.520 -8.072 3.305 1.00 97.56 93 ASP A N 1
ATOM 757 C CA . ASP A 1 93 ? 7.053 -7.861 4.680 1.00 97.56 93 ASP A CA 1
ATOM 758 C C . ASP A 1 93 ? 5.925 -6.823 4.751 1.00 97.56 93 ASP A C 1
ATOM 760 O O . ASP A 1 93 ? 4.927 -7.021 5.449 1.00 97.56 93 ASP A O 1
ATOM 764 N N . HIS A 1 94 ? 6.046 -5.715 4.008 1.00 97.56 94 HIS A N 1
ATOM 765 C CA . HIS A 1 94 ? 4.974 -4.723 3.909 1.00 97.56 94 HIS A CA 1
ATOM 766 C C . HIS A 1 94 ? 3.698 -5.314 3.313 1.00 97.56 94 HIS A C 1
ATOM 768 O O . HIS A 1 94 ? 2.606 -5.060 3.821 1.00 97.56 94 HIS A O 1
ATOM 774 N N . LEU A 1 95 ? 3.821 -6.102 2.246 1.00 98.12 95 LEU A N 1
ATOM 775 C CA . LEU A 1 95 ? 2.670 -6.692 1.575 1.00 98.12 95 LEU A CA 1
ATOM 776 C C . LEU A 1 95 ? 1.982 -7.759 2.437 1.00 98.12 95 LEU A C 1
ATOM 778 O O . LEU A 1 95 ? 0.752 -7.798 2.483 1.00 98.12 95 LEU A O 1
ATOM 782 N N . HIS A 1 96 ? 2.753 -8.565 3.169 1.00 98.50 96 HIS A N 1
ATOM 783 C CA . HIS A 1 96 ? 2.218 -9.505 4.152 1.00 98.50 96 HIS A CA 1
ATOM 784 C C . HIS A 1 96 ? 1.495 -8.782 5.289 1.00 98.50 96 HIS A C 1
ATOM 786 O O . HIS A 1 96 ? 0.369 -9.150 5.601 1.00 98.50 96 HIS A O 1
ATOM 792 N N . TYR A 1 97 ? 2.055 -7.689 5.817 1.00 98.56 97 TYR A N 1
ATOM 793 C CA . TYR A 1 97 ? 1.376 -6.875 6.828 1.00 98.56 97 TYR A CA 1
ATOM 794 C C . TYR A 1 97 ? 0.035 -6.305 6.333 1.00 98.56 97 TYR A C 1
ATOM 796 O O . TYR A 1 97 ? -0.974 -6.372 7.036 1.00 98.56 97 TYR A O 1
ATOM 804 N N . LEU A 1 98 ? -0.005 -5.783 5.103 1.00 98.44 98 LEU A N 1
ATOM 805 C CA . LEU A 1 98 ? -1.247 -5.312 4.482 1.00 98.44 98 LEU A CA 1
ATOM 806 C C . LEU A 1 98 ? -2.263 -6.450 4.323 1.00 98.44 98 LEU A C 1
ATOM 808 O O . LEU A 1 98 ? -3.447 -6.266 4.607 1.00 98.44 98 LEU A O 1
ATOM 812 N N . ASN A 1 99 ? -1.811 -7.629 3.888 1.00 98.44 99 ASN A N 1
ATOM 813 C CA . ASN A 1 99 ? -2.667 -8.803 3.774 1.00 98.44 99 ASN A CA 1
ATOM 814 C C . ASN A 1 99 ? -3.185 -9.277 5.140 1.00 98.44 99 ASN A C 1
ATOM 816 O O . ASN A 1 99 ? -4.345 -9.675 5.225 1.00 98.44 99 ASN A O 1
ATOM 820 N N . ASP A 1 100 ? -2.377 -9.207 6.197 1.00 98.44 100 ASP A N 1
ATOM 821 C CA . ASP A 1 100 ? -2.790 -9.569 7.554 1.00 98.44 100 ASP A CA 1
ATOM 822 C C . ASP A 1 100 ? -3.905 -8.649 8.052 1.00 98.44 100 ASP A C 1
ATOM 824 O O . ASP A 1 100 ? -4.915 -9.154 8.541 1.00 98.44 100 ASP A O 1
ATOM 828 N N . ILE A 1 101 ? -3.791 -7.327 7.839 1.00 97.94 101 ILE A N 1
ATOM 829 C CA . ILE A 1 101 ? -4.878 -6.374 8.133 1.00 97.94 101 ILE A CA 1
ATOM 830 C C . ILE A 1 101 ? -6.143 -6.766 7.363 1.00 97.94 101 ILE A C 1
ATOM 832 O O . ILE A 1 101 ? -7.213 -6.886 7.958 1.00 97.94 101 ILE A O 1
ATOM 836 N N . LEU A 1 102 ? -6.024 -7.015 6.054 1.00 98.00 102 LEU A N 1
ATOM 837 C CA . LEU A 1 102 ? -7.163 -7.391 5.212 1.00 98.00 102 LEU A CA 1
ATOM 838 C C . LEU A 1 102 ? -7.818 -8.712 5.652 1.00 98.00 102 LEU A C 1
ATOM 840 O O . LEU A 1 102 ? -9.038 -8.879 5.550 1.00 98.00 102 LEU A O 1
ATOM 844 N N . SER A 1 103 ? -7.010 -9.643 6.160 1.00 97.94 103 SER A N 1
ATOM 845 C CA . SER A 1 103 ? -7.425 -10.975 6.611 1.00 97.94 103 SER A CA 1
ATOM 846 C C . SER A 1 103 ? -8.115 -10.965 7.975 1.00 97.94 103 SER A C 1
ATOM 848 O O . SER A 1 103 ? -8.731 -11.965 8.342 1.00 97.94 103 SER A O 1
ATOM 850 N N . LEU A 1 104 ? -8.091 -9.840 8.703 1.00 96.19 104 LEU A N 1
ATOM 851 C CA . LEU A 1 104 ? -8.937 -9.644 9.884 1.00 96.19 104 LEU A CA 1
ATOM 852 C C . LEU A 1 104 ? -10.428 -9.547 9.524 1.00 96.19 104 LEU A C 1
ATOM 854 O O . LEU A 1 104 ? -11.271 -9.724 10.395 1.00 96.19 104 LEU A O 1
ATOM 858 N N . ASN A 1 105 ? -10.759 -9.315 8.245 1.00 95.12 105 ASN A N 1
ATOM 859 C CA . ASN A 1 105 ? -12.129 -9.239 7.722 1.00 95.12 105 ASN A CA 1
ATOM 860 C C . ASN A 1 105 ? -13.004 -8.161 8.389 1.00 95.12 105 ASN A C 1
ATOM 862 O O . ASN A 1 105 ? -14.220 -8.310 8.485 1.00 95.12 105 ASN A O 1
ATOM 866 N N . ILE A 1 106 ? -12.393 -7.048 8.798 1.00 94.94 106 ILE A N 1
ATOM 867 C CA . ILE A 1 106 ? -13.105 -5.877 9.318 1.00 94.94 106 ILE A CA 1
ATOM 868 C C . ILE A 1 106 ? -13.496 -5.011 8.121 1.00 94.94 106 ILE A C 1
ATOM 870 O O . ILE A 1 106 ? -12.650 -4.333 7.541 1.00 94.94 106 ILE A O 1
ATOM 874 N N . GLU A 1 107 ? -14.768 -5.065 7.724 1.00 93.12 107 GLU A N 1
ATOM 875 C CA . GLU A 1 107 ? -15.275 -4.486 6.469 1.00 93.12 107 GLU A CA 1
ATOM 876 C C . GLU A 1 107 ? -14.886 -3.013 6.280 1.00 93.12 107 GLU A C 1
ATOM 878 O O . GLU A 1 107 ? -14.335 -2.644 5.241 1.00 93.12 107 GLU A O 1
ATOM 883 N N . ASP A 1 108 ? -15.084 -2.192 7.312 1.00 91.56 108 ASP A N 1
ATOM 884 C CA . ASP A 1 108 ? -14.747 -0.769 7.281 1.00 91.56 108 ASP A CA 1
ATOM 885 C C . ASP A 1 108 ? -13.249 -0.522 7.051 1.00 91.56 108 ASP A C 1
ATOM 887 O O . ASP A 1 108 ? -12.881 0.307 6.216 1.00 91.56 108 ASP A O 1
ATOM 891 N N . LEU A 1 109 ? -12.373 -1.266 7.734 1.00 94.62 109 LEU A N 1
ATOM 892 C CA . LEU A 1 109 ? -10.923 -1.133 7.556 1.00 94.62 109 LEU A CA 1
ATOM 893 C C . LEU A 1 109 ? -10.481 -1.643 6.189 1.00 94.62 109 LEU A C 1
ATOM 895 O O . LEU A 1 109 ? -9.687 -0.985 5.518 1.00 94.62 109 LEU A O 1
ATOM 899 N N . ASN A 1 110 ? -11.028 -2.777 5.752 1.00 96.44 110 ASN A N 1
ATOM 900 C CA . ASN A 1 110 ? -10.727 -3.363 4.452 1.00 96.44 110 ASN A CA 1
ATOM 901 C C . ASN A 1 110 ? -11.100 -2.416 3.317 1.00 96.44 110 ASN A C 1
ATOM 903 O O . ASN A 1 110 ? -10.336 -2.287 2.358 1.00 96.44 110 ASN A O 1
ATOM 907 N N . ARG A 1 111 ? -12.234 -1.721 3.445 1.00 94.12 111 ARG A N 1
ATOM 908 C CA . ARG A 1 111 ? -12.672 -0.690 2.507 1.00 94.12 111 ARG A CA 1
ATOM 909 C C . ARG A 1 111 ? -11.684 0.475 2.458 1.00 94.12 111 ARG A C 1
ATOM 911 O O . ARG A 1 111 ? -11.155 0.749 1.383 1.00 94.12 111 ARG A O 1
ATOM 918 N N . VAL A 1 112 ? -11.376 1.101 3.599 1.00 94.62 112 VAL A N 1
ATOM 919 C CA . VAL A 1 112 ? -10.461 2.262 3.651 1.00 94.62 112 VAL A CA 1
ATOM 920 C C . VAL A 1 112 ? -9.063 1.887 3.151 1.00 94.62 112 VAL A C 1
ATOM 922 O O . VAL A 1 112 ? -8.462 2.635 2.376 1.00 94.62 112 VAL A O 1
ATOM 925 N N . LEU A 1 113 ? -8.539 0.725 3.551 1.00 97.06 113 LEU A N 1
ATOM 926 C CA . LEU A 1 113 ? -7.222 0.257 3.125 1.00 97.06 113 LEU A CA 1
ATOM 927 C C . LEU A 1 113 ? -7.181 -0.045 1.624 1.00 97.06 113 LEU A C 1
ATOM 929 O O . LEU A 1 113 ? -6.268 0.402 0.933 1.00 97.06 113 LEU A O 1
ATOM 933 N N . SER A 1 114 ? -8.172 -0.777 1.109 1.00 96.44 114 SER A N 1
ATOM 934 C CA . SER A 1 114 ? -8.255 -1.109 -0.318 1.00 96.44 114 SER A CA 1
ATOM 935 C C . SER A 1 114 ? -8.377 0.144 -1.181 1.00 96.44 114 SER A C 1
ATOM 937 O O . SER A 1 114 ? -7.735 0.223 -2.227 1.00 96.44 114 SER A O 1
ATOM 939 N N . GLU A 1 115 ? -9.144 1.139 -0.729 1.00 93.19 115 GLU A N 1
ATOM 940 C CA . GLU A 1 115 ? -9.256 2.432 -1.401 1.00 93.19 115 GLU A CA 1
ATOM 941 C C . GLU A 1 115 ? -7.892 3.131 -1.497 1.00 93.19 115 GLU A C 1
ATOM 943 O O . GLU A 1 115 ? -7.463 3.506 -2.590 1.00 93.19 115 GLU A O 1
ATOM 948 N N . HIS A 1 116 ? -7.156 3.221 -0.384 1.00 94.75 116 HIS A N 1
ATOM 949 C CA . HIS A 1 116 ? -5.817 3.812 -0.366 1.00 94.75 116 HIS A CA 1
ATOM 950 C C . HIS A 1 116 ? -4.831 3.041 -1.249 1.00 94.75 116 HIS A C 1
ATOM 952 O O . HIS A 1 116 ? -4.092 3.654 -2.021 1.00 94.75 116 HIS A O 1
ATOM 958 N N . LEU A 1 117 ? -4.837 1.707 -1.184 1.00 96.62 117 LEU A N 1
ATOM 959 C CA . LEU A 1 117 ? -3.981 0.870 -2.022 1.00 96.62 117 LEU A CA 1
ATOM 960 C C . LEU A 1 117 ? -4.263 1.100 -3.505 1.00 96.62 117 LEU A C 1
ATOM 962 O O . LEU A 1 117 ? -3.328 1.353 -4.261 1.00 96.62 117 LEU A O 1
ATOM 966 N N . LEU A 1 118 ? -5.527 1.059 -3.930 1.00 93.62 118 LEU A N 1
ATOM 967 C CA . LEU A 1 118 ? -5.895 1.263 -5.330 1.00 93.62 118 LEU A CA 1
ATOM 968 C C . LEU A 1 118 ? -5.561 2.682 -5.791 1.00 93.62 118 LEU A C 1
ATOM 970 O O . LEU A 1 118 ? -4.814 2.848 -6.753 1.00 93.62 118 LEU A O 1
ATOM 974 N N . GLN A 1 119 ? -6.076 3.699 -5.101 1.00 89.69 119 GLN A N 1
ATOM 975 C CA . GLN A 1 119 ? -6.047 5.083 -5.577 1.00 89.69 119 GLN A CA 1
ATOM 976 C C . GLN A 1 119 ? -4.687 5.766 -5.413 1.00 89.69 119 GLN A C 1
ATOM 978 O O . GLN A 1 119 ? -4.376 6.670 -6.189 1.00 89.69 119 GLN A O 1
ATOM 983 N N . LYS A 1 120 ? -3.885 5.361 -4.418 1.00 91.56 120 LYS A N 1
ATOM 984 C CA . LYS A 1 120 ? -2.629 6.043 -4.067 1.00 91.56 120 LYS A CA 1
ATOM 985 C C . LYS A 1 120 ? -1.373 5.220 -4.321 1.00 91.56 120 LYS A C 1
ATOM 987 O O . LYS A 1 120 ? -0.299 5.788 -4.196 1.00 91.56 120 LYS A O 1
ATOM 992 N N . LEU A 1 121 ? -1.458 3.936 -4.689 1.00 95.25 121 LEU A N 1
ATOM 993 C CA . LEU A 1 121 ? -0.269 3.106 -4.953 1.00 95.25 121 LEU A CA 1
ATOM 994 C C . LEU A 1 121 ? -0.413 2.198 -6.171 1.00 95.25 121 LEU A C 1
ATOM 996 O O . LEU A 1 121 ? 0.266 2.405 -7.172 1.00 95.25 121 LEU A O 1
ATOM 1000 N N . LEU A 1 122 ? -1.292 1.201 -6.112 1.00 95.25 122 LEU A N 1
ATOM 1001 C CA . LEU A 1 122 ? -1.378 0.142 -7.115 1.00 95.25 122 LEU A CA 1
ATOM 1002 C C . LEU A 1 122 ? -1.691 0.711 -8.497 1.00 95.25 122 LEU A C 1
ATOM 1004 O O . LEU A 1 122 ? -0.990 0.422 -9.462 1.00 95.25 122 LEU A O 1
ATOM 1008 N N . VAL A 1 123 ? -2.712 1.559 -8.600 1.00 91.25 123 VAL A N 1
ATOM 1009 C CA . VAL A 1 123 ? -3.105 2.140 -9.883 1.00 91.25 123 VAL A CA 1
ATOM 1010 C C . VAL A 1 123 ? -2.135 3.232 -10.350 1.00 91.25 123 VAL A C 1
ATOM 1012 O O . VAL A 1 123 ? -1.584 3.088 -11.446 1.00 91.25 123 VAL A O 1
ATOM 1015 N N . PRO A 1 124 ? -1.867 4.299 -9.570 1.00 89.75 124 PRO A N 1
ATOM 1016 C CA . PRO A 1 124 ? -1.052 5.410 -10.055 1.00 89.75 124 PRO A CA 1
ATOM 1017 C C . PRO A 1 124 ? 0.445 5.097 -10.165 1.00 89.75 124 PRO A C 1
ATOM 1019 O O . PRO A 1 124 ? 1.131 5.811 -10.889 1.00 89.75 124 PRO A O 1
ATOM 1022 N N . LEU A 1 125 ? 0.961 4.070 -9.476 1.00 91.75 125 LEU A N 1
ATOM 1023 C CA . LEU A 1 125 ? 2.367 3.6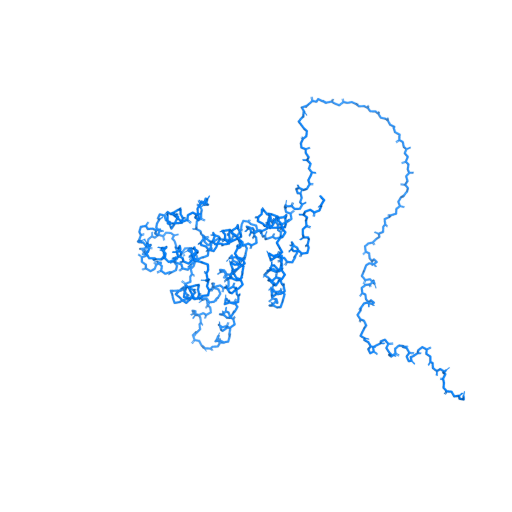74 -9.571 1.00 91.75 125 LEU A CA 1
ATOM 1024 C C . LEU A 1 125 ? 2.533 2.377 -10.368 1.00 91.75 125 LEU A C 1
ATOM 1026 O O . LEU A 1 125 ? 3.246 2.384 -11.370 1.00 91.75 125 LEU A O 1
ATOM 1030 N N . TYR A 1 126 ? 1.885 1.269 -9.985 1.00 93.88 126 TYR A N 1
ATOM 1031 C CA . TYR A 1 126 ? 2.186 -0.031 -10.611 1.00 93.88 126 TYR A CA 1
ATOM 1032 C C . TYR A 1 126 ? 1.542 -0.151 -11.991 1.00 93.88 126 TYR A C 1
ATOM 1034 O O . TYR A 1 126 ? 2.236 -0.381 -12.981 1.00 93.88 126 TYR A O 1
ATOM 1042 N N . VAL A 1 127 ? 0.222 0.040 -12.073 1.00 91.25 127 VAL A N 1
ATOM 1043 C CA . VAL A 1 127 ? -0.519 -0.075 -13.338 1.00 91.25 127 VAL A CA 1
ATOM 1044 C C . VAL A 1 127 ? -0.069 1.009 -14.314 1.00 91.25 127 VAL A C 1
ATOM 1046 O O . VAL A 1 127 ? 0.234 0.701 -15.466 1.00 91.25 127 VAL A O 1
ATOM 1049 N N . TYR A 1 128 ? 0.065 2.257 -13.853 1.00 88.06 128 TYR A N 1
ATOM 1050 C CA . TYR A 1 128 ? 0.591 3.347 -14.679 1.00 88.06 128 TYR A CA 1
ATOM 1051 C C . TYR A 1 128 ? 1.960 3.012 -15.295 1.00 88.06 128 TYR A C 1
ATOM 1053 O O . TYR A 1 128 ? 2.155 3.213 -16.495 1.00 88.06 128 TYR A O 1
ATOM 1061 N N . SER A 1 129 ? 2.882 2.423 -14.521 1.00 90.81 129 SER A N 1
ATOM 1062 C CA . SER A 1 129 ? 4.210 2.035 -15.023 1.00 90.81 129 SER A CA 1
ATOM 1063 C C . SER A 1 129 ? 4.151 0.980 -16.137 1.00 90.81 129 SER A C 1
ATOM 1065 O O . SER A 1 129 ? 4.980 1.013 -17.045 1.00 90.81 129 SER A O 1
ATOM 1067 N N . LEU A 1 130 ? 3.157 0.080 -16.127 1.00 87.31 130 LEU A N 1
ATOM 1068 C CA . LEU A 1 130 ? 2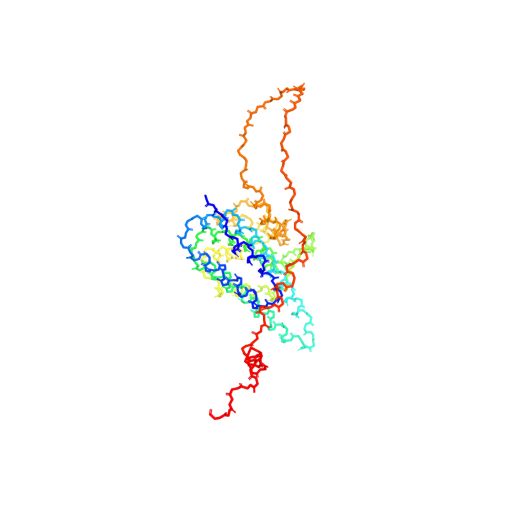.929 -0.871 -17.226 1.00 87.31 130 LEU A CA 1
ATOM 1069 C C . LEU A 1 130 ? 2.363 -0.201 -18.481 1.00 87.31 130 LEU A C 1
ATOM 1071 O O . LEU A 1 130 ? 2.674 -0.595 -19.606 1.00 87.31 130 LEU A O 1
ATOM 1075 N N . MET A 1 131 ? 1.493 0.787 -18.290 1.00 81.06 131 MET A N 1
ATOM 1076 C CA . MET A 1 131 ? 0.752 1.425 -19.375 1.00 81.06 131 MET A CA 1
ATOM 1077 C C . MET A 1 131 ? 1.523 2.547 -20.061 1.00 81.06 131 MET A C 1
ATOM 1079 O O . MET A 1 131 ? 1.244 2.843 -21.221 1.00 81.06 131 MET A O 1
ATOM 1083 N N . ARG A 1 132 ? 2.516 3.140 -19.388 1.00 74.81 132 ARG A N 1
ATOM 1084 C CA . ARG A 1 132 ? 3.308 4.262 -19.913 1.00 74.81 132 ARG A CA 1
ATOM 1085 C C . ARG A 1 132 ? 3.890 3.992 -21.301 1.00 74.81 132 ARG A C 1
ATOM 1087 O O . ARG A 1 132 ? 3.857 4.873 -22.149 1.00 74.81 132 ARG A O 1
ATOM 1094 N N . SER A 1 133 ? 4.361 2.769 -21.564 1.00 64.81 133 SER A N 1
ATOM 1095 C CA . SER A 1 133 ? 4.917 2.388 -22.875 1.00 64.81 133 SER A CA 1
ATOM 1096 C C . SER A 1 133 ? 3.905 2.467 -24.029 1.00 64.81 133 SER A C 1
ATOM 1098 O O . SER A 1 133 ? 4.312 2.399 -25.186 1.00 64.81 133 SER A O 1
ATOM 1100 N N . ARG A 1 134 ? 2.602 2.551 -23.736 1.00 65.38 134 ARG A N 1
ATOM 1101 C CA . ARG A 1 134 ? 1.518 2.627 -24.725 1.00 65.38 134 ARG A CA 1
ATOM 1102 C C . ARG A 1 134 ? 1.019 4.056 -24.955 1.00 65.38 134 ARG A C 1
ATOM 1104 O O . ARG A 1 134 ? 0.188 4.257 -25.835 1.00 65.38 134 ARG A O 1
ATOM 1111 N N . LEU A 1 135 ? 1.490 5.031 -24.172 1.00 64.38 135 LEU A N 1
ATOM 1112 C CA . LEU A 1 135 ? 1.052 6.420 -24.270 1.00 64.38 135 LEU A CA 1
ATOM 1113 C C . LEU A 1 135 ? 1.951 7.190 -25.257 1.00 64.38 135 LEU A C 1
ATOM 1115 O O . LEU A 1 135 ? 3.174 7.060 -25.184 1.00 64.38 135 LEU A O 1
ATOM 1119 N N . PRO A 1 136 ? 1.391 8.001 -26.172 1.00 59.22 136 PRO A N 1
ATOM 1120 C CA . PRO A 1 136 ? 2.191 8.863 -27.033 1.00 59.22 136 PRO A CA 1
ATOM 1121 C C . PRO A 1 136 ? 2.982 9.887 -26.201 1.00 59.22 136 PRO A C 1
ATOM 1123 O O . PRO A 1 136 ? 2.441 10.516 -25.289 1.00 59.22 136 PRO A O 1
ATOM 1126 N N . SER A 1 137 ? 4.256 10.087 -26.553 1.00 56.62 137 SER A N 1
ATOM 1127 C CA . SER A 1 137 ? 5.265 10.902 -25.846 1.00 56.62 137 SER A CA 1
ATOM 1128 C C . SER A 1 137 ? 4.960 12.406 -25.719 1.00 56.62 137 SER A C 1
ATOM 1130 O O . SER A 1 137 ? 5.815 13.169 -25.293 1.00 56.62 137 SER A O 1
ATOM 1132 N N . ASN A 1 138 ? 3.760 12.853 -26.093 1.00 47.88 138 ASN A N 1
ATOM 1133 C CA . ASN A 1 138 ? 3.387 14.267 -26.205 1.00 47.88 138 ASN A CA 1
ATOM 1134 C C . ASN A 1 138 ? 2.584 14.786 -25.001 1.00 47.88 138 ASN A C 1
ATOM 1136 O O . ASN A 1 138 ? 2.010 15.871 -25.067 1.00 47.88 138 ASN A O 1
ATOM 1140 N N . SER A 1 139 ? 2.487 14.012 -23.919 1.00 53.38 139 SER A N 1
ATOM 1141 C CA . SER A 1 139 ? 1.752 14.420 -22.723 1.00 53.38 139 SER A CA 1
ATOM 1142 C C . SER A 1 139 ? 2.715 14.914 -21.648 1.00 53.38 139 SER A C 1
ATOM 1144 O O . SER A 1 139 ? 3.778 14.338 -21.436 1.00 53.38 139 SER A O 1
ATOM 1146 N N . SER A 1 140 ? 2.315 15.954 -20.919 1.00 54.75 140 SER A N 1
ATOM 1147 C CA . SER A 1 140 ? 2.962 16.528 -19.727 1.00 54.75 140 SER A CA 1
ATOM 1148 C C . SER A 1 140 ? 3.040 15.557 -18.526 1.00 54.75 140 SER A C 1
ATOM 1150 O O . SER A 1 140 ? 3.038 15.961 -17.368 1.00 54.75 140 SER A O 1
ATOM 1152 N N . GLN A 1 141 ? 3.080 14.249 -18.795 1.00 57.03 141 GLN A N 1
ATOM 1153 C CA . GLN A 1 141 ? 3.153 13.156 -17.831 1.00 57.03 141 GLN A CA 1
ATOM 1154 C C . GLN A 1 141 ? 4.586 12.662 -17.571 1.00 57.03 141 GLN A C 1
ATOM 1156 O O . GLN A 1 141 ? 4.759 11.695 -16.826 1.00 57.03 141 GLN A O 1
ATOM 1161 N N . GLU A 1 142 ? 5.612 13.303 -18.145 1.00 56.47 142 GLU A N 1
ATOM 1162 C CA . GLU A 1 142 ? 7.021 12.971 -17.871 1.00 56.47 142 GLU A CA 1
ATOM 1163 C C . GLU A 1 142 ? 7.405 13.161 -16.394 1.00 56.47 142 GLU A C 1
ATOM 1165 O O . GLU A 1 142 ? 8.228 12.402 -15.888 1.00 56.47 142 GLU A O 1
ATOM 1170 N N . ASP A 1 143 ? 6.730 14.064 -15.673 1.00 65.19 143 ASP A N 1
ATOM 1171 C CA . ASP A 1 143 ? 6.978 14.330 -14.247 1.00 65.19 143 ASP A CA 1
ATOM 1172 C C . ASP A 1 143 ? 6.323 13.314 -13.292 1.00 65.19 143 ASP A C 1
ATOM 1174 O O . ASP A 1 143 ? 6.552 13.343 -12.078 1.00 65.19 143 ASP A O 1
ATOM 1178 N N . ARG A 1 144 ? 5.480 12.400 -13.796 1.00 80.19 144 ARG A N 1
ATOM 1179 C CA . ARG A 1 144 ? 4.826 11.404 -12.935 1.00 80.19 144 ARG A CA 1
ATOM 1180 C C . ARG A 1 144 ? 5.825 10.333 -12.516 1.00 80.19 144 ARG A C 1
ATOM 1182 O O . ARG A 1 144 ? 6.367 9.611 -13.353 1.00 80.19 144 ARG A O 1
ATOM 1189 N N . LYS A 1 145 ? 6.001 10.179 -11.199 1.00 87.81 145 LYS A N 1
ATOM 1190 C CA . LYS A 1 145 ? 6.790 9.091 -10.607 1.00 87.81 145 LYS A CA 1
ATOM 1191 C C . LYS A 1 145 ? 6.302 7.737 -11.132 1.00 87.81 145 LYS A C 1
ATOM 1193 O O . LYS A 1 145 ? 5.109 7.447 -11.110 1.00 87.81 145 LYS A O 1
ATOM 1198 N N . HIS A 1 146 ? 7.240 6.915 -11.579 1.00 91.06 146 HIS A N 1
ATOM 1199 C CA . HIS A 1 146 ? 6.990 5.573 -12.088 1.00 91.06 146 HIS A CA 1
ATOM 1200 C C . HIS A 1 146 ? 8.187 4.673 -11.758 1.00 91.06 146 HIS A C 1
ATOM 1202 O O . HIS A 1 146 ? 9.263 5.158 -11.402 1.00 91.06 146 HIS A O 1
ATOM 1208 N N . VAL A 1 147 ? 8.005 3.367 -11.926 1.00 93.94 147 VAL A N 1
ATOM 1209 C CA . VAL A 1 147 ? 9.081 2.367 -11.887 1.00 93.94 147 VAL A CA 1
ATOM 1210 C C . VAL A 1 147 ? 9.265 1.738 -13.269 1.00 93.94 147 VAL A C 1
ATOM 1212 O O . VAL A 1 147 ? 8.523 2.044 -14.208 1.00 93.94 147 VAL A O 1
ATOM 1215 N N . SER A 1 148 ? 10.284 0.902 -13.441 1.00 93.38 148 SER A N 1
ATOM 1216 C CA . SER A 1 148 ? 10.475 0.106 -14.651 1.00 93.38 148 SER A CA 1
ATOM 1217 C C . SER A 1 148 ? 9.360 -0.931 -14.819 1.00 93.38 148 SER A C 1
ATOM 1219 O O . SER A 1 148 ? 8.748 -1.393 -13.854 1.00 93.38 148 SER A O 1
ATOM 1221 N N . VAL A 1 149 ? 9.106 -1.337 -16.066 1.00 93.81 149 VAL A N 1
ATOM 1222 C CA . VAL A 1 149 ? 8.068 -2.333 -16.391 1.00 93.81 149 VAL A CA 1
ATOM 1223 C C . VAL A 1 149 ? 8.340 -3.669 -15.695 1.00 93.81 149 VAL A C 1
ATOM 1225 O O . VAL A 1 149 ? 7.411 -4.296 -15.197 1.00 93.81 149 VAL A O 1
ATOM 1228 N N . VAL A 1 150 ? 9.607 -4.090 -15.618 1.00 94.00 150 VAL A N 1
ATOM 1229 C CA . VAL A 1 150 ? 10.002 -5.347 -14.961 1.00 94.00 150 VAL A CA 1
ATOM 1230 C C . VAL A 1 150 ? 9.667 -5.307 -13.471 1.00 94.00 150 VAL A C 1
ATOM 1232 O O . VAL A 1 150 ? 9.046 -6.239 -12.963 1.00 94.00 150 VAL A O 1
ATOM 1235 N N . VAL A 1 151 ? 10.003 -4.207 -12.788 1.00 95.62 151 VAL A N 1
ATOM 1236 C CA . VAL A 1 151 ? 9.668 -4.024 -11.371 1.00 95.62 151 VAL A CA 1
ATOM 1237 C C . VAL A 1 151 ? 8.154 -3.952 -11.182 1.00 95.62 151 VAL A C 1
ATOM 1239 O O . VAL A 1 151 ? 7.624 -4.648 -10.326 1.00 95.62 151 VAL A O 1
ATOM 1242 N N . ALA A 1 152 ? 7.421 -3.213 -12.018 1.00 96.38 152 ALA A N 1
ATOM 1243 C CA . ALA A 1 152 ? 5.959 -3.159 -11.939 1.00 96.38 152 ALA A CA 1
ATOM 1244 C C . ALA A 1 152 ? 5.296 -4.539 -12.104 1.00 96.38 152 ALA A C 1
ATOM 1246 O O . ALA A 1 152 ? 4.388 -4.875 -11.343 1.00 96.38 152 ALA A O 1
ATOM 1247 N N . LEU A 1 153 ? 5.756 -5.355 -13.061 1.00 96.44 153 LEU A N 1
ATOM 1248 C CA . LEU A 1 153 ? 5.269 -6.725 -13.253 1.00 96.44 153 LEU A CA 1
ATOM 1249 C C . LEU A 1 153 ? 5.579 -7.608 -12.044 1.00 96.44 153 LEU A C 1
ATOM 1251 O O . LEU A 1 153 ? 4.697 -8.333 -11.583 1.00 96.44 153 LEU A O 1
ATOM 1255 N N . PHE A 1 154 ? 6.801 -7.518 -11.509 1.00 97.38 154 PHE A N 1
ATOM 1256 C CA . PHE A 1 154 ? 7.185 -8.218 -10.287 1.00 97.38 154 PHE A CA 1
ATOM 1257 C C . PHE A 1 154 ? 6.254 -7.842 -9.128 1.00 97.38 154 PHE A C 1
ATOM 1259 O O . PHE A 1 154 ? 5.608 -8.720 -8.560 1.00 97.38 154 PHE A O 1
ATOM 1266 N N . LEU A 1 155 ? 6.093 -6.553 -8.833 1.00 97.44 155 LEU A N 1
ATOM 1267 C CA . LEU A 1 155 ? 5.246 -6.072 -7.738 1.00 97.44 155 LEU A CA 1
ATOM 1268 C C . LEU A 1 155 ? 3.788 -6.516 -7.897 1.00 97.44 155 LEU A C 1
ATOM 1270 O O . LEU A 1 155 ? 3.186 -7.022 -6.953 1.00 97.44 155 LEU A O 1
ATOM 1274 N N . LEU A 1 156 ? 3.218 -6.387 -9.099 1.00 97.31 156 LEU A N 1
ATOM 1275 C CA . LEU A 1 156 ? 1.851 -6.836 -9.365 1.00 97.31 156 LEU A CA 1
ATOM 1276 C C . LEU A 1 156 ? 1.705 -8.345 -9.184 1.00 97.31 156 LEU A C 1
ATOM 1278 O O . LEU A 1 156 ? 0.726 -8.785 -8.586 1.00 97.31 156 LEU A O 1
ATOM 1282 N N . SER A 1 157 ? 2.680 -9.135 -9.639 1.00 98.19 157 SER A N 1
ATOM 1283 C CA . SER A 1 157 ? 2.671 -10.582 -9.403 1.00 98.19 157 SER A CA 1
ATOM 1284 C C . SER A 1 157 ? 2.681 -10.923 -7.911 1.00 98.19 157 SER A C 1
ATOM 1286 O O . SER A 1 157 ? 1.923 -11.798 -7.501 1.00 98.19 157 SER A O 1
ATOM 1288 N N . GLN A 1 158 ? 3.445 -10.188 -7.093 1.00 98.12 158 GLN A N 1
ATOM 1289 C CA . GLN A 1 158 ? 3.435 -10.362 -5.639 1.00 98.12 158 GLN A CA 1
ATOM 1290 C C . GLN A 1 158 ? 2.069 -10.010 -5.044 1.00 98.12 158 GLN A C 1
ATOM 1292 O O . GLN A 1 158 ? 1.542 -10.777 -4.244 1.00 98.12 158 GLN A O 1
ATOM 1297 N N . VAL A 1 159 ? 1.443 -8.909 -5.481 1.00 98.19 159 VAL A N 1
ATOM 1298 C CA . VAL A 1 159 ? 0.089 -8.530 -5.034 1.00 98.19 159 VAL A CA 1
ATOM 1299 C C . VAL A 1 159 ? -0.920 -9.639 -5.331 1.00 98.19 159 VAL A C 1
ATOM 1301 O O . VAL A 1 159 ? -1.661 -10.029 -4.435 1.00 98.19 159 VAL A O 1
ATOM 1304 N N . PHE A 1 160 ? -0.925 -10.191 -6.548 1.00 98.00 160 PHE A N 1
ATOM 1305 C CA . PHE A 1 160 ? -1.833 -11.284 -6.919 1.00 98.00 160 PHE A CA 1
ATOM 1306 C C . PHE A 1 160 ? -1.541 -12.606 -6.197 1.00 98.00 160 PHE A C 1
ATOM 1308 O O . PHE A 1 160 ? -2.451 -13.421 -6.052 1.00 98.00 160 PHE A O 1
ATOM 1315 N N . LEU A 1 161 ? -0.298 -12.828 -5.767 1.00 97.88 161 LEU A N 1
ATOM 1316 C CA . LEU A 1 161 ? 0.112 -14.042 -5.066 1.00 97.88 161 LEU A CA 1
ATOM 1317 C C . LEU A 1 161 ? -0.190 -13.984 -3.562 1.00 97.88 161 LEU A C 1
ATOM 1319 O O . LEU A 1 161 ? -0.588 -14.990 -2.981 1.00 97.88 161 LEU A O 1
ATOM 1323 N N . ILE A 1 162 ? 0.021 -12.824 -2.937 1.00 98.00 162 ILE A N 1
ATOM 1324 C CA . ILE A 1 162 ? -0.011 -12.660 -1.477 1.00 98.00 162 ILE A CA 1
ATOM 1325 C C . ILE A 1 162 ? -1.367 -12.144 -0.994 1.00 98.00 162 ILE A C 1
ATOM 1327 O O . ILE A 1 162 ? -1.872 -12.604 0.031 1.00 98.00 162 ILE A O 1
ATOM 1331 N N . VAL A 1 163 ? -1.975 -11.188 -1.706 1.00 97.56 163 VAL A N 1
ATOM 1332 C CA . VAL A 1 163 ? -3.200 -10.535 -1.234 1.00 97.56 163 VAL A CA 1
ATOM 1333 C C . VAL A 1 163 ? -4.406 -11.437 -1.464 1.00 97.56 163 VAL A C 1
ATOM 1335 O O . VAL A 1 163 ? -4.792 -11.734 -2.591 1.00 97.56 163 VAL A O 1
ATOM 1338 N N . SER A 1 164 ? -5.058 -11.818 -0.369 1.00 95.38 164 SER A N 1
ATOM 1339 C CA . SER A 1 164 ? -6.199 -12.742 -0.376 1.00 95.38 164 SER A CA 1
ATOM 1340 C C . SER A 1 164 ? -7.556 -12.033 -0.500 1.00 95.38 164 SER A C 1
ATOM 1342 O O . SER A 1 164 ? -8.588 -12.670 -0.741 1.00 95.38 164 SER A O 1
ATOM 1344 N N . HIS A 1 165 ? -7.585 -10.706 -0.331 1.00 97.31 165 HIS A N 1
ATOM 1345 C CA . HIS A 1 165 ? -8.817 -9.920 -0.318 1.00 97.31 165 HIS A CA 1
ATOM 1346 C C . HIS A 1 165 ? -9.439 -9.815 -1.719 1.00 97.31 165 HIS A C 1
ATOM 1348 O O . HIS A 1 165 ? -9.021 -9.022 -2.566 1.00 97.31 165 HIS A O 1
ATOM 1354 N N . ARG A 1 166 ? -10.470 -10.633 -1.962 1.00 95.56 166 ARG A N 1
ATOM 1355 C CA . ARG A 1 166 ? -11.089 -10.808 -3.287 1.00 95.56 166 ARG A CA 1
ATOM 1356 C C . ARG A 1 166 ? -11.570 -9.509 -3.945 1.00 95.56 166 ARG A C 1
ATOM 1358 O O . ARG A 1 166 ? -11.315 -9.385 -5.142 1.00 95.56 166 ARG A O 1
ATOM 1365 N N . PRO A 1 167 ? -12.263 -8.580 -3.253 1.00 94.88 167 PRO A N 1
ATOM 1366 C CA . PRO A 1 167 ? -12.711 -7.328 -3.867 1.00 94.88 167 PRO A CA 1
ATOM 1367 C C . PRO A 1 167 ? -11.547 -6.531 -4.468 1.00 94.88 167 PRO A C 1
ATOM 1369 O O . PRO A 1 167 ? -11.556 -6.246 -5.662 1.00 94.88 167 PRO A O 1
ATOM 1372 N N . LEU A 1 168 ? -10.486 -6.313 -3.688 1.00 95.31 168 LEU A N 1
ATOM 1373 C CA . LEU A 1 168 ? -9.287 -5.591 -4.118 1.00 95.31 168 LEU A CA 1
ATOM 1374 C C . LEU A 1 168 ? -8.609 -6.251 -5.326 1.00 95.31 168 LEU A C 1
ATOM 1376 O O . LEU A 1 168 ? -8.334 -5.587 -6.324 1.00 95.31 168 LEU A O 1
ATOM 1380 N N . VAL A 1 169 ? -8.381 -7.566 -5.264 1.00 96.19 169 VAL A N 1
ATOM 1381 C CA . VAL A 1 169 ? -7.719 -8.318 -6.344 1.00 96.19 169 VAL A CA 1
ATOM 1382 C C . VAL A 1 169 ? -8.544 -8.300 -7.632 1.00 96.19 169 VAL A C 1
ATOM 1384 O O . VAL A 1 169 ? -7.998 -8.116 -8.721 1.00 96.19 169 VAL A O 1
ATOM 1387 N N . ARG A 1 170 ? -9.870 -8.460 -7.528 1.00 94.50 170 ARG A N 1
ATOM 1388 C CA . ARG A 1 170 ? -10.779 -8.410 -8.683 1.00 94.50 170 ARG A CA 1
ATOM 1389 C C . ARG A 1 170 ? -10.795 -7.032 -9.324 1.00 94.50 170 ARG A C 1
ATOM 1391 O O . ARG A 1 170 ? -10.694 -6.953 -10.545 1.00 94.50 170 ARG A O 1
ATOM 1398 N N . THR A 1 171 ? -10.885 -5.973 -8.524 1.00 92.56 171 THR A N 1
ATOM 1399 C CA . THR A 1 171 ? -10.856 -4.597 -9.029 1.00 92.56 171 THR A CA 1
ATOM 1400 C C . THR A 1 171 ? -9.524 -4.292 -9.696 1.00 92.56 171 THR A C 1
ATOM 1402 O O . THR A 1 171 ? -9.510 -3.769 -10.806 1.00 92.56 171 THR A O 1
ATOM 1405 N N . LEU A 1 172 ? -8.398 -4.685 -9.093 1.00 93.56 172 LEU A N 1
ATOM 1406 C CA . LEU A 1 172 ? -7.079 -4.495 -9.695 1.00 93.56 172 LEU A CA 1
ATOM 1407 C C . LEU A 1 172 ? -6.944 -5.238 -11.032 1.00 93.56 172 LEU A C 1
ATOM 1409 O O . LEU A 1 172 ? -6.479 -4.659 -12.013 1.00 93.56 172 LEU A O 1
ATOM 1413 N N . ALA A 1 173 ? -7.383 -6.498 -11.099 1.00 93.50 173 ALA A N 1
ATOM 1414 C CA . ALA A 1 173 ? -7.389 -7.268 -12.341 1.00 93.50 173 ALA A CA 1
ATOM 1415 C C . ALA A 1 173 ? -8.282 -6.620 -13.407 1.00 93.50 173 ALA A C 1
ATOM 1417 O O . ALA A 1 173 ? -7.872 -6.494 -14.560 1.00 93.50 173 ALA A O 1
ATOM 1418 N N . ALA A 1 174 ? -9.481 -6.169 -13.024 1.00 90.44 174 ALA A N 1
ATOM 1419 C CA . ALA A 1 174 ? -10.394 -5.468 -13.917 1.00 90.44 174 ALA A CA 1
ATOM 1420 C C . ALA A 1 174 ? -9.767 -4.176 -14.446 1.00 90.44 174 ALA A C 1
ATOM 1422 O O . ALA A 1 174 ? -9.825 -3.938 -15.647 1.00 90.44 174 ALA A O 1
ATOM 1423 N N . VAL A 1 175 ? -9.110 -3.389 -13.588 1.00 88.38 175 VAL A N 1
ATOM 1424 C CA . VAL A 1 175 ? -8.356 -2.202 -13.999 1.00 88.38 175 VAL A CA 1
ATOM 1425 C C . VAL A 1 175 ? -7.283 -2.594 -15.013 1.00 88.38 175 VAL A C 1
ATOM 1427 O O . VAL A 1 175 ? -7.292 -2.058 -16.111 1.00 88.38 175 VAL A O 1
ATOM 1430 N N . ILE A 1 176 ? -6.416 -3.565 -14.731 1.00 89.12 176 ILE A N 1
ATOM 1431 C CA . ILE A 1 176 ? -5.330 -3.952 -15.652 1.00 89.12 176 ILE A CA 1
ATOM 1432 C C . ILE A 1 176 ? -5.860 -4.438 -17.013 1.00 89.12 176 ILE A C 1
ATOM 1434 O O . ILE A 1 176 ? -5.302 -4.079 -18.047 1.00 89.12 176 ILE A O 1
ATOM 1438 N N . LEU A 1 177 ? -6.933 -5.237 -17.026 1.00 87.75 177 LEU A N 1
ATOM 1439 C CA . LEU A 1 177 ? -7.478 -5.843 -18.247 1.00 87.75 177 LEU A CA 1
ATOM 1440 C C . LEU A 1 177 ? -8.355 -4.889 -19.064 1.00 87.75 177 LEU A C 1
ATOM 1442 O O . LEU A 1 177 ? -8.327 -4.941 -20.291 1.00 87.75 177 LEU A O 1
ATOM 1446 N N . LYS A 1 178 ? -9.153 -4.046 -18.398 1.00 80.94 178 LYS A N 1
ATOM 1447 C CA . LYS A 1 178 ? -10.057 -3.091 -19.054 1.00 80.94 178 LYS A CA 1
ATOM 1448 C C . LYS A 1 178 ? -9.346 -1.794 -19.445 1.00 80.94 178 LYS A C 1
ATOM 1450 O O . LYS A 1 178 ? -9.927 -1.021 -20.198 1.00 80.94 178 LYS A O 1
ATOM 1455 N N . SER A 1 179 ? -8.140 -1.522 -18.941 1.00 71.00 179 SER A N 1
ATOM 1456 C CA . SER A 1 179 ? -7.436 -0.273 -19.241 1.00 71.00 179 SER A CA 1
ATOM 1457 C C . SER A 1 179 ? -6.970 -0.224 -20.702 1.00 71.00 179 SER A C 1
ATOM 1459 O O . SER A 1 179 ? -5.918 -0.747 -21.068 1.00 71.00 179 SER A O 1
ATOM 1461 N N . ASP A 1 180 ? -7.775 0.427 -21.537 1.00 63.72 180 ASP A N 1
ATOM 1462 C CA . ASP A 1 180 ? -7.445 0.839 -22.902 1.00 63.72 180 ASP A CA 1
ATOM 1463 C C . ASP A 1 180 ? -6.741 2.213 -22.904 1.00 63.72 180 ASP A C 1
ATOM 1465 O O . ASP A 1 180 ? -6.761 2.931 -21.899 1.00 63.72 180 ASP A O 1
ATOM 1469 N N . SER A 1 181 ? -6.152 2.618 -24.034 1.00 56.09 181 SER A N 1
ATOM 1470 C CA . SER A 1 181 ? -5.472 3.912 -24.211 1.00 56.09 181 SER A CA 1
ATOM 1471 C C . SER A 1 181 ? -6.330 5.113 -23.769 1.00 56.09 181 SER A C 1
ATOM 1473 O O . SER A 1 181 ? -5.799 6.085 -23.240 1.00 56.09 181 SER A O 1
ATOM 1475 N N . ASN A 1 182 ? -7.661 5.016 -23.881 1.00 51.22 182 ASN A N 1
ATOM 1476 C CA . ASN A 1 182 ? -8.623 6.057 -23.484 1.00 51.22 182 ASN A CA 1
ATOM 1477 C C . ASN A 1 182 ? -8.849 6.180 -21.955 1.00 51.22 182 ASN A C 1
ATOM 1479 O O . ASN A 1 182 ? -9.250 7.236 -21.454 1.00 51.22 182 ASN A O 1
ATOM 1483 N N . ILE A 1 183 ? -8.590 5.115 -21.185 1.00 56.06 183 ILE A N 1
ATOM 1484 C CA . ILE A 1 183 ? -8.740 5.094 -19.713 1.00 56.06 183 ILE A CA 1
ATOM 1485 C C . ILE A 1 183 ? -7.508 5.696 -19.022 1.00 56.06 183 ILE A C 1
ATOM 1487 O O . ILE A 1 183 ? -7.606 6.192 -17.901 1.00 56.06 183 ILE A O 1
ATOM 1491 N N . VAL A 1 184 ? -6.369 5.743 -19.717 1.00 53.28 184 VAL A N 1
ATOM 1492 C CA . VAL A 1 184 ? -5.152 6.422 -19.245 1.00 53.28 184 VAL A CA 1
ATOM 1493 C C . VAL A 1 184 ? -5.334 7.945 -19.200 1.00 53.28 184 VAL A C 1
ATOM 1495 O O . VAL A 1 184 ? -4.787 8.596 -18.310 1.00 53.28 184 VAL A O 1
ATOM 1498 N N . GLU A 1 185 ? -6.134 8.508 -20.115 1.00 47.59 185 GLU A N 1
ATOM 1499 C CA . GLU A 1 185 ? -6.453 9.946 -20.162 1.00 47.59 185 GLU A CA 1
ATOM 1500 C C . GLU A 1 185 ? -7.640 10.332 -19.272 1.00 47.59 185 GLU A C 1
ATOM 1502 O O . GLU A 1 185 ? -7.572 11.333 -18.563 1.00 47.59 185 GLU A O 1
ATOM 1507 N N . THR A 1 186 ? -8.713 9.530 -19.264 1.00 48.66 186 THR A N 1
ATOM 1508 C CA . THR A 1 186 ? -9.933 9.826 -18.477 1.00 48.66 186 THR A CA 1
ATOM 1509 C C . THR A 1 186 ? -9.822 9.374 -17.012 1.00 48.66 186 THR A C 1
ATOM 1511 O O . THR A 1 186 ? -10.662 9.715 -16.181 1.00 48.66 186 THR A O 1
ATOM 1514 N N . GLY A 1 187 ? -8.769 8.623 -16.685 1.00 55.97 187 GLY A N 1
ATOM 1515 C CA . GLY A 1 187 ? -8.537 8.042 -15.374 1.00 55.97 187 GLY A CA 1
ATOM 1516 C C . GLY A 1 187 ? -9.281 6.721 -15.197 1.00 55.97 187 GLY A C 1
ATOM 1517 O O . GLY A 1 187 ? -10.450 6.558 -15.546 1.00 55.97 187 GLY A O 1
ATOM 1518 N N . THR A 1 188 ? -8.609 5.773 -14.559 1.00 63.28 188 THR A N 1
ATOM 1519 C CA . THR A 1 188 ? -9.164 4.532 -13.993 1.00 63.28 188 THR A CA 1
ATOM 1520 C C . THR A 1 188 ? -10.330 4.759 -13.017 1.00 63.28 188 THR A C 1
ATOM 1522 O O . THR A 1 188 ? -10.970 3.796 -12.602 1.00 63.28 188 THR A O 1
ATOM 1525 N N . SER A 1 189 ? -10.658 6.019 -12.710 1.00 65.75 189 SER A N 1
ATOM 1526 C CA . SER A 1 189 ? -11.774 6.483 -11.884 1.00 65.75 189 SER A CA 1
ATOM 1527 C C . SER A 1 189 ? -13.113 5.849 -12.250 1.00 65.75 189 SER A C 1
ATOM 1529 O O . SER A 1 189 ? -13.801 5.377 -11.357 1.00 65.75 189 SER A O 1
ATOM 1531 N N . ARG A 1 190 ? -13.458 5.736 -13.544 1.00 66.12 190 ARG A N 1
ATOM 1532 C CA . ARG A 1 190 ? -14.731 5.112 -13.968 1.00 66.12 190 ARG A CA 1
ATOM 1533 C C . ARG A 1 190 ? -14.826 3.628 -13.610 1.00 66.12 190 ARG A C 1
ATOM 1535 O O . ARG A 1 190 ? -15.901 3.143 -13.281 1.00 66.12 190 ARG A O 1
ATOM 1542 N N . ILE A 1 191 ? -13.706 2.905 -13.682 1.00 70.56 191 ILE A N 1
ATOM 1543 C CA . ILE A 1 191 ? -13.661 1.496 -13.271 1.00 70.56 191 ILE A CA 1
ATOM 1544 C C . ILE A 1 191 ? -13.725 1.421 -11.746 1.00 70.56 191 ILE A C 1
ATOM 1546 O O . ILE A 1 191 ? -14.421 0.574 -11.217 1.00 70.56 191 ILE A O 1
ATOM 1550 N N . LEU A 1 192 ? -13.054 2.312 -11.014 1.00 73.81 192 LEU A N 1
ATOM 1551 C CA . LEU A 1 192 ? -13.148 2.317 -9.551 1.00 73.81 192 LEU A CA 1
ATOM 1552 C C . LEU A 1 192 ? -14.562 2.668 -9.050 1.00 73.81 192 LEU A C 1
ATOM 1554 O O . LEU A 1 192 ? -15.001 2.084 -8.064 1.00 73.81 192 LEU A O 1
ATOM 1558 N N . GLU A 1 193 ? -15.291 3.543 -9.748 1.00 71.94 193 GLU A N 1
ATOM 1559 C CA . GLU A 1 193 ? -16.713 3.835 -9.498 1.00 71.94 193 GLU A CA 1
ATOM 1560 C C . GLU A 1 193 ? -17.605 2.596 -9.675 1.00 71.94 193 GLU A C 1
ATOM 1562 O O . GLU A 1 193 ? -18.456 2.342 -8.826 1.00 71.94 193 GLU A O 1
ATOM 1567 N N . GLU A 1 194 ? -17.378 1.789 -10.722 1.00 75.38 194 GLU A N 1
ATOM 1568 C CA . GLU A 1 194 ? -18.117 0.534 -10.973 1.00 75.38 194 GLU A CA 1
ATOM 1569 C C . GLU A 1 194 ? -17.988 -0.464 -9.806 1.00 75.38 194 GLU A C 1
ATOM 1571 O O . GLU A 1 194 ? -18.883 -1.275 -9.584 1.00 75.38 194 GLU A O 1
ATOM 1576 N N . TYR A 1 195 ? -16.892 -0.394 -9.046 1.00 72.44 195 TYR A N 1
ATOM 1577 C CA . TYR A 1 195 ? -16.592 -1.301 -7.935 1.00 72.44 195 TYR A CA 1
ATOM 1578 C C . TYR A 1 195 ? -16.692 -0.618 -6.558 1.00 72.44 195 TYR A C 1
ATOM 1580 O O . TYR A 1 195 ? -16.078 -1.095 -5.609 1.00 72.44 195 TYR A O 1
ATOM 1588 N N . GLU A 1 196 ? -17.441 0.488 -6.441 1.00 72.31 196 GLU A N 1
ATOM 1589 C CA . GLU A 1 196 ? -17.710 1.212 -5.178 1.00 72.31 196 GLU A CA 1
ATOM 1590 C C . GLU A 1 196 ? -16.460 1.765 -4.458 1.00 72.31 196 GLU A C 1
ATOM 1592 O O . GLU A 1 196 ? -16.512 2.152 -3.292 1.00 72.31 196 GLU A O 1
ATOM 1597 N N . TYR A 1 197 ? -15.332 1.879 -5.162 1.00 66.94 197 TYR A N 1
ATOM 1598 C CA . TYR A 1 197 ? -14.082 2.442 -4.643 1.00 66.94 197 TYR A CA 1
ATOM 1599 C C . TYR A 1 197 ? -13.946 3.949 -4.929 1.00 66.94 197 TYR A C 1
ATOM 1601 O O . TYR A 1 197 ? -12.822 4.444 -5.003 1.00 66.94 197 TYR A O 1
ATOM 1609 N N . SER A 1 198 ? -15.045 4.690 -5.145 1.00 56.31 198 SER A N 1
ATOM 1610 C CA . SER A 1 198 ? -14.988 6.118 -5.506 1.00 56.31 198 SER A CA 1
ATOM 1611 C C . SER A 1 198 ? -15.950 7.018 -4.726 1.00 56.31 198 SER A C 1
ATOM 1613 O O . SER A 1 198 ? -17.165 6.976 -4.916 1.00 56.31 198 SER A O 1
ATOM 1615 N N . ALA A 1 199 ? -15.352 7.924 -3.943 1.00 49.44 199 ALA A N 1
ATOM 1616 C CA . ALA A 1 199 ? -15.836 9.291 -3.720 1.00 49.44 199 ALA A CA 1
ATOM 1617 C C . ALA A 1 199 ? -14.693 10.344 -3.720 1.00 49.44 199 ALA A C 1
ATOM 1619 O O . ALA A 1 199 ? -14.903 11.484 -3.299 1.00 49.44 199 ALA A O 1
ATOM 1620 N N . VAL A 1 200 ? -13.476 10.006 -4.185 1.00 51.97 200 VAL A N 1
ATOM 1621 C CA . VAL A 1 200 ? -12.293 10.891 -4.115 1.00 51.97 200 VAL A CA 1
ATOM 1622 C C . VAL A 1 200 ? -11.836 11.353 -5.501 1.00 51.97 200 VAL A C 1
ATOM 1624 O O . VAL A 1 200 ? -11.679 10.587 -6.444 1.00 51.97 200 VAL A O 1
ATOM 1627 N N . LYS A 1 201 ? -11.585 12.660 -5.602 1.00 55.06 201 LYS A N 1
ATOM 1628 C CA . LYS A 1 201 ? -11.396 13.434 -6.838 1.00 55.06 201 LYS A CA 1
ATOM 1629 C C . LYS A 1 201 ? -10.021 13.269 -7.519 1.00 55.06 201 LYS A C 1
ATOM 1631 O O . LYS A 1 201 ? -9.790 13.918 -8.535 1.00 55.06 201 LYS A O 1
ATOM 1636 N N . CYS A 1 202 ? -9.091 12.475 -6.972 1.00 65.75 202 CYS A N 1
ATOM 1637 C CA . CYS A 1 202 ? -7.704 12.415 -7.459 1.00 65.75 202 CYS A CA 1
ATOM 1638 C C . CYS A 1 202 ? -7.061 11.025 -7.280 1.00 65.75 202 CYS A C 1
ATOM 1640 O O . CYS A 1 202 ? -6.768 10.617 -6.159 1.00 65.75 202 CYS A O 1
ATOM 1642 N N . ILE A 1 203 ? -6.803 10.325 -8.391 1.00 79.06 203 ILE A N 1
ATOM 1643 C CA . ILE A 1 203 ? -5.981 9.104 -8.442 1.00 79.06 203 ILE A CA 1
ATOM 1644 C C . ILE A 1 203 ? -4.561 9.532 -8.809 1.00 79.06 203 ILE A C 1
ATOM 1646 O O . ILE A 1 203 ? -4.278 9.835 -9.970 1.00 79.06 203 ILE A O 1
ATOM 1650 N N . ALA A 1 204 ? -3.675 9.603 -7.820 1.00 83.69 204 ALA A N 1
ATOM 1651 C CA . ALA A 1 204 ? -2.293 10.023 -8.018 1.00 83.69 204 ALA A CA 1
ATOM 1652 C C . ALA A 1 204 ? -1.376 9.451 -6.934 1.00 83.69 204 ALA A C 1
ATOM 1654 O O . ALA A 1 204 ? -1.762 9.304 -5.776 1.00 83.69 204 ALA A O 1
ATOM 1655 N N . PHE A 1 205 ? -0.129 9.175 -7.315 1.00 88.88 205 PHE A N 1
ATOM 1656 C CA . PHE A 1 205 ? 0.934 8.857 -6.370 1.00 88.88 205 PHE A CA 1
ATOM 1657 C C . PHE A 1 205 ? 1.518 10.171 -5.835 1.00 88.88 205 PHE A C 1
ATOM 1659 O O . PHE A 1 205 ? 2.456 10.729 -6.407 1.00 88.88 205 PHE A O 1
ATOM 1666 N N . SER A 1 206 ? 0.922 10.700 -4.767 1.00 87.50 206 SER A N 1
ATOM 1667 C CA . SER A 1 206 ? 1.300 11.975 -4.146 1.00 87.50 206 SER A CA 1
ATOM 1668 C C . SER A 1 206 ? 1.479 11.828 -2.634 1.00 87.50 206 SER A C 1
ATOM 1670 O O . SER A 1 206 ? 0.834 10.962 -2.034 1.00 87.50 206 SER A O 1
ATOM 1672 N N . PRO A 1 207 ? 2.315 12.672 -1.999 1.00 89.75 207 PRO A N 1
ATOM 1673 C CA . PRO A 1 207 ? 2.457 12.652 -0.550 1.00 89.75 207 PRO A CA 1
ATOM 1674 C C . PRO A 1 207 ? 1.111 12.919 0.143 1.00 89.75 207 PRO A C 1
ATOM 1676 O O . PRO A 1 207 ? 0.262 13.621 -0.420 1.00 89.75 207 PRO A O 1
ATOM 1679 N N . PRO A 1 208 ? 0.904 12.383 1.360 1.00 90.31 208 PRO A N 1
ATOM 1680 C CA . PRO A 1 208 ? -0.208 12.775 2.217 1.00 90.31 208 PRO A CA 1
ATOM 1681 C C . PRO A 1 208 ? -0.219 14.294 2.447 1.00 90.31 208 PRO A C 1
ATOM 1683 O O . PRO A 1 208 ? 0.831 14.936 2.419 1.00 90.31 208 PRO A O 1
ATOM 1686 N N . SER A 1 209 ? -1.398 14.871 2.695 1.00 86.75 209 SER A N 1
ATOM 1687 C CA . SER A 1 209 ? -1.558 16.314 2.943 1.00 86.75 209 SER A CA 1
ATOM 1688 C C . SER A 1 209 ? -0.804 16.807 4.181 1.00 86.75 209 SER A C 1
ATOM 1690 O O . SER A 1 209 ? -0.416 17.969 4.252 1.00 86.75 209 SER A O 1
ATOM 1692 N N . GLU A 1 210 ? -0.591 15.922 5.148 1.00 88.19 210 GLU A N 1
ATOM 1693 C CA . GLU A 1 210 ? 0.105 16.172 6.405 1.00 88.19 210 GLU A CA 1
ATOM 1694 C C . GLU A 1 210 ? 0.726 14.866 6.923 1.00 88.19 210 GLU A C 1
ATOM 1696 O O . GLU A 1 210 ? 0.366 13.774 6.473 1.00 88.19 210 GLU A O 1
ATOM 1701 N N . SER A 1 211 ? 1.691 14.976 7.843 1.00 90.06 211 SER A N 1
ATOM 1702 C CA . SER A 1 211 ? 2.289 13.799 8.478 1.00 90.06 211 SER A CA 1
ATOM 1703 C C . SER A 1 211 ? 1.303 13.141 9.440 1.00 90.06 211 SER A C 1
ATOM 1705 O O . SER A 1 211 ? 0.375 13.787 9.933 1.00 90.06 211 SER A O 1
ATOM 1707 N N . LEU A 1 212 ? 1.522 11.859 9.731 1.00 91.19 212 LEU A N 1
ATOM 1708 C CA . LEU A 1 212 ? 0.654 11.101 10.628 1.00 91.19 212 LEU A CA 1
ATOM 1709 C C . LEU A 1 212 ? 0.561 11.743 12.020 1.00 91.19 212 LEU A C 1
ATOM 1711 O O . LEU A 1 212 ? -0.524 11.829 12.580 1.00 91.19 212 LEU A O 1
ATOM 1715 N N . GLU A 1 213 ? 1.672 12.235 12.561 1.00 89.38 213 GLU A N 1
ATOM 1716 C CA . GLU A 1 213 ? 1.731 12.868 13.881 1.00 89.38 213 GLU A CA 1
ATOM 1717 C C . GLU A 1 213 ? 0.825 14.099 13.935 1.00 89.38 213 GLU A C 1
ATOM 1719 O O . GLU A 1 213 ? -0.003 14.209 14.836 1.00 89.38 213 GLU A O 1
ATOM 1724 N N . LYS A 1 214 ? 0.905 14.966 12.916 1.00 88.00 214 LYS A N 1
ATOM 1725 C CA . LYS A 1 214 ? 0.068 16.169 12.812 1.00 88.00 214 LYS A CA 1
ATOM 1726 C C . LYS A 1 214 ? -1.412 15.827 12.678 1.00 88.00 214 LYS A C 1
ATOM 1728 O O . LYS A 1 214 ? -2.236 16.437 13.361 1.00 88.00 214 LYS A O 1
ATOM 1733 N N . SER A 1 215 ? -1.744 14.817 11.867 1.00 88.56 215 SER A N 1
ATOM 1734 C CA . SER A 1 215 ? -3.121 14.327 11.764 1.00 88.56 215 SER A CA 1
ATOM 1735 C C . SER A 1 215 ? -3.647 13.867 13.121 1.00 88.56 215 SER A C 1
ATOM 1737 O O . SER A 1 215 ? -4.761 14.221 13.487 1.00 88.56 215 SER A O 1
ATOM 1739 N N . LEU A 1 216 ? -2.852 13.123 13.894 1.00 87.12 216 LEU A N 1
ATOM 1740 C CA . LEU A 1 216 ? -3.270 12.587 15.193 1.00 87.12 216 LEU A CA 1
ATOM 1741 C C . LEU A 1 216 ? -3.362 13.665 16.288 1.00 87.12 216 LEU A C 1
ATOM 1743 O O . LEU A 1 216 ? -4.278 13.624 17.107 1.00 87.12 216 LEU A O 1
ATOM 1747 N N . GLU A 1 217 ? -2.470 14.656 16.285 1.00 83.44 217 GLU A N 1
ATOM 1748 C CA . GLU A 1 217 ? -2.484 15.788 17.228 1.00 83.44 217 GLU A CA 1
ATOM 1749 C C . GLU A 1 217 ? -3.669 16.736 17.000 1.00 83.44 217 GLU A C 1
ATOM 1751 O O . GLU A 1 217 ? -4.260 17.245 17.951 1.00 83.44 217 GLU A O 1
ATOM 1756 N N . SER A 1 218 ? -4.080 16.942 15.745 1.00 75.06 218 SER A N 1
ATOM 1757 C CA . SER A 1 218 ? -5.268 17.751 15.437 1.00 75.06 218 SER A CA 1
ATOM 1758 C C . SER A 1 218 ? -6.565 17.152 16.006 1.00 75.06 218 SER A C 1
ATOM 1760 O O . SER A 1 218 ? -7.533 17.872 16.263 1.00 75.06 218 SER A O 1
ATOM 1762 N N . LEU A 1 219 ? -6.575 15.835 16.242 1.00 67.31 219 LEU A N 1
ATOM 1763 C CA . LEU A 1 219 ? -7.730 15.086 16.731 1.00 67.31 219 LEU A CA 1
ATOM 1764 C C . LEU A 1 219 ? -7.817 15.086 18.261 1.00 67.31 219 LEU A C 1
ATOM 1766 O O . LEU A 1 219 ? -8.927 15.109 18.792 1.00 67.31 219 LEU A O 1
ATOM 1770 N N . SER A 1 220 ? -6.682 15.126 18.970 1.00 60.75 220 SER A N 1
ATOM 1771 C CA . SER A 1 220 ? -6.659 15.223 20.439 1.00 60.75 220 SER A CA 1
ATOM 1772 C C . SER A 1 220 ? -7.115 16.598 20.948 1.00 60.75 220 SER A C 1
ATOM 1774 O O . SER A 1 220 ? -7.657 16.703 22.047 1.00 60.75 220 SER A O 1
ATOM 1776 N N . GLY A 1 221 ? -6.990 17.648 20.127 1.00 52.78 221 GLY A N 1
ATOM 1777 C CA . GLY A 1 221 ? -7.468 19.002 20.433 1.00 52.78 221 GLY A CA 1
ATOM 1778 C C . GLY A 1 221 ? -8.983 19.226 20.302 1.00 52.78 221 GLY A C 1
ATOM 1779 O O . GLY A 1 221 ? -9.462 20.294 20.675 1.00 52.78 221 GLY A O 1
ATOM 1780 N N . GLN A 1 222 ? -9.756 18.259 19.788 1.00 51.12 222 GLN A N 1
ATOM 1781 C CA . GLN A 1 222 ? -11.210 18.393 19.564 1.00 51.12 222 GLN A CA 1
ATOM 1782 C C . GLN A 1 222 ? -12.085 17.767 20.670 1.00 51.12 222 GLN A C 1
ATOM 1784 O O . GLN A 1 222 ? -13.284 17.549 20.472 1.00 51.12 222 GLN A O 1
ATOM 1789 N N . SER A 1 223 ? -11.527 17.481 21.850 1.00 40.25 223 SER A N 1
ATOM 1790 C CA . SER A 1 223 ? -12.316 17.021 22.997 1.00 40.25 223 SER A CA 1
ATOM 1791 C C . SER A 1 223 ? -13.002 18.205 23.706 1.00 40.25 223 SER A C 1
ATOM 1793 O O . SER A 1 223 ? -12.366 18.985 24.406 1.00 40.25 223 SER A O 1
ATOM 1795 N N . SER A 1 224 ? -14.323 18.311 23.507 1.00 34.91 224 SER A N 1
ATOM 1796 C CA . SER A 1 224 ? -15.320 19.118 24.242 1.00 34.91 224 SER A CA 1
ATOM 1797 C C . SER A 1 224 ? -15.174 20.650 24.282 1.00 34.91 224 SER A C 1
ATOM 1799 O O . SER A 1 224 ? -14.532 21.201 25.165 1.00 34.91 224 SER A O 1
ATOM 1801 N N . ASN A 1 225 ? -15.955 21.334 23.441 1.00 27.03 225 ASN A N 1
ATOM 1802 C CA . ASN A 1 225 ? -16.776 22.475 23.867 1.00 27.03 225 ASN A CA 1
ATOM 1803 C C . ASN A 1 225 ? -18.107 22.417 23.092 1.00 27.03 225 ASN A C 1
ATOM 1805 O O . ASN A 1 225 ? -18.078 22.512 21.865 1.00 27.03 225 ASN A O 1
ATOM 1809 N N . PRO A 1 226 ? -19.268 22.219 23.744 1.00 38.66 226 PRO A N 1
ATOM 1810 C CA . PRO A 1 226 ? -20.558 22.441 23.101 1.00 38.66 226 PRO A CA 1
ATOM 1811 C C . PRO A 1 226 ? -20.742 23.946 22.876 1.00 38.66 226 PRO A C 1
ATOM 1813 O O . PRO A 1 226 ? -20.604 24.731 23.813 1.00 38.66 226 PRO A O 1
ATOM 1816 N N . GLU A 1 227 ? -21.036 24.346 21.641 1.00 33.03 227 GLU A N 1
ATOM 1817 C CA . GLU A 1 227 ? -21.459 25.707 21.307 1.00 33.03 227 GLU A CA 1
ATOM 1818 C C . GLU A 1 227 ? -22.749 26.072 22.063 1.00 33.03 227 GLU A C 1
ATOM 1820 O O . GLU A 1 227 ? -23.766 25.391 21.924 1.00 33.03 227 GLU A O 1
ATOM 1825 N N . GLU A 1 228 ? -22.741 27.185 22.800 1.00 29.42 228 GLU A N 1
ATOM 1826 C CA . GLU A 1 228 ? -23.958 27.968 23.030 1.00 29.42 228 GLU A CA 1
ATOM 1827 C C . GLU A 1 228 ? -24.028 29.101 21.995 1.00 29.42 228 GLU A C 1
ATOM 1829 O O . GLU A 1 228 ? -23.036 29.811 21.795 1.00 29.42 228 GLU A O 1
ATOM 1834 N N . PRO A 1 229 ? -25.184 29.331 21.349 1.00 37.34 229 PRO A N 1
ATOM 1835 C CA . PRO A 1 229 ? -25.390 30.500 20.516 1.00 37.34 229 PRO A CA 1
ATOM 1836 C C . PRO A 1 229 ? -25.936 31.641 21.383 1.00 37.34 229 PRO A C 1
ATOM 1838 O O . PRO A 1 229 ? -26.998 31.481 21.978 1.00 37.34 229 PRO A O 1
ATOM 1841 N N . ASN A 1 230 ? -25.285 32.809 21.423 1.00 29.19 230 ASN A N 1
ATOM 1842 C CA . ASN A 1 230 ? -26.009 34.087 21.393 1.00 29.19 230 ASN A CA 1
ATOM 1843 C C . ASN A 1 230 ? -25.111 35.320 21.259 1.00 29.19 230 ASN A C 1
ATOM 1845 O O . ASN A 1 230 ? -23.977 35.374 21.725 1.00 29.19 230 ASN A O 1
ATOM 1849 N N . GLY A 1 231 ? -25.671 36.312 20.566 1.00 28.25 231 GLY A N 1
ATOM 1850 C CA . GLY A 1 231 ? -25.010 37.532 20.136 1.00 28.25 231 GLY A CA 1
ATOM 1851 C C . GLY A 1 231 ? -24.745 38.579 21.221 1.00 28.25 231 GLY A C 1
ATOM 1852 O O . GLY A 1 231 ? -25.354 38.604 22.283 1.00 28.25 231 GLY A O 1
ATOM 1853 N N . SER A 1 232 ? -23.810 39.456 20.850 1.00 28.98 232 SER A N 1
ATOM 1854 C CA . SER A 1 232 ? -23.561 40.844 21.267 1.00 28.98 232 SER A CA 1
ATOM 1855 C C . SER A 1 232 ? -24.334 41.424 22.465 1.00 28.98 232 SER A C 1
ATOM 1857 O O . SER A 1 232 ? -25.553 41.554 22.396 1.00 28.98 232 SER A O 1
ATOM 1859 N N . VAL A 1 233 ? -23.606 41.990 23.442 1.00 29.16 233 VAL A N 1
ATOM 1860 C CA . VAL A 1 233 ? -23.466 43.451 23.680 1.00 29.16 233 VAL A CA 1
ATOM 1861 C C . VAL A 1 233 ? -22.401 43.725 24.773 1.00 29.16 233 VAL A C 1
ATOM 1863 O O . VAL A 1 233 ? -22.188 42.936 25.685 1.00 29.16 233 VAL A O 1
ATOM 1866 N N . SER A 1 234 ? -21.715 44.854 24.584 1.00 28.97 234 SER A N 1
ATOM 1867 C CA . SER A 1 234 ? -20.598 45.532 25.271 1.00 28.97 234 SER A CA 1
ATOM 1868 C C . SER A 1 234 ? -20.695 45.808 26.804 1.00 28.97 234 SER A C 1
ATOM 1870 O O . SER A 1 234 ? -21.714 45.514 27.421 1.00 28.97 234 SER A O 1
ATOM 1872 N N . PRO A 1 235 ? -19.619 46.360 27.434 1.00 41.88 235 PRO A N 1
ATOM 1873 C CA . PRO A 1 235 ? -19.153 46.024 28.787 1.00 41.88 235 PRO A CA 1
ATOM 1874 C C . PRO A 1 235 ? -19.493 47.066 29.866 1.00 41.88 235 PRO A C 1
ATOM 1876 O O . PRO A 1 235 ? -19.699 48.235 29.545 1.00 41.88 235 PRO A O 1
ATOM 1879 N N . ASN A 1 236 ? -19.424 46.681 31.152 1.00 25.66 236 ASN A N 1
ATOM 1880 C CA . ASN A 1 236 ? -19.000 47.605 32.213 1.00 25.66 236 ASN A CA 1
ATOM 1881 C C . ASN A 1 236 ? -18.658 46.956 33.574 1.00 25.66 236 ASN A C 1
ATOM 1883 O O . ASN A 1 236 ? -19.420 46.164 34.115 1.00 25.66 236 ASN A O 1
ATOM 1887 N N . SER A 1 237 ? -17.534 47.436 34.120 1.00 25.84 237 SER A N 1
ATOM 1888 C CA . SER A 1 237 ? -17.277 47.843 35.514 1.00 25.84 237 SER A CA 1
ATOM 1889 C C . SER A 1 237 ? -17.314 46.847 36.696 1.00 25.84 237 SER A C 1
ATOM 1891 O O . SER A 1 237 ? -18.372 46.415 37.136 1.00 25.84 237 SER A O 1
ATOM 1893 N N . SER A 1 238 ? -16.135 46.757 37.334 1.00 26.55 238 SER A N 1
ATOM 1894 C CA . SER A 1 238 ? -15.880 46.955 38.779 1.00 26.55 238 SER A CA 1
ATOM 1895 C C . SER A 1 238 ? -15.877 45.773 39.764 1.00 26.55 238 SER A C 1
ATOM 1897 O O . SER A 1 238 ? -16.912 45.263 40.158 1.00 26.55 238 SER A O 1
ATOM 1899 N N . GLN A 1 239 ? -14.660 45.569 40.294 1.00 27.17 239 GLN A N 1
ATOM 1900 C CA . GLN A 1 239 ? -14.272 45.463 41.714 1.00 27.17 239 GLN A CA 1
ATOM 1901 C C . GLN A 1 239 ? -14.558 44.187 42.530 1.00 27.17 239 GLN A C 1
ATOM 1903 O O . GLN A 1 239 ? -15.702 43.841 42.783 1.00 27.17 239 GLN A O 1
ATOM 1908 N N . ASN A 1 240 ? -13.442 43.689 43.096 1.00 26.45 240 ASN A N 1
ATOM 1909 C CA . ASN A 1 240 ? -13.252 42.960 44.364 1.00 26.45 240 ASN A CA 1
ATOM 1910 C C . ASN A 1 240 ? -13.878 41.543 44.431 1.00 26.45 240 ASN A C 1
ATOM 1912 O O . ASN A 1 240 ? -15.008 41.329 44.041 1.00 26.45 240 ASN A O 1
ATOM 1916 N N . ASP A 1 241 ? -13.193 40.482 44.861 1.00 28.02 241 ASP A N 1
ATOM 1917 C CA . ASP A 1 241 ? -12.373 40.396 46.061 1.00 28.02 241 ASP A CA 1
ATOM 1918 C C . ASP A 1 241 ? -11.233 39.372 45.977 1.00 28.02 241 ASP A C 1
ATOM 1920 O O . ASP A 1 241 ? -11.204 38.417 45.203 1.00 28.02 241 ASP A O 1
ATOM 1924 N N . ARG A 1 242 ? -10.272 39.645 46.847 1.00 26.73 242 ARG A N 1
ATOM 1925 C CA . ARG A 1 242 ? -8.960 39.048 47.046 1.00 26.73 242 ARG A CA 1
ATOM 1926 C C . ARG A 1 242 ? -9.069 37.824 47.958 1.00 26.73 242 ARG A C 1
ATOM 1928 O O . ARG A 1 242 ? -9.486 37.994 49.094 1.00 26.73 242 ARG A O 1
ATOM 1935 N N . LEU A 1 243 ? -8.572 36.654 47.550 1.00 27.28 243 LEU A N 1
ATOM 1936 C CA . LEU A 1 243 ? -8.066 35.633 48.481 1.00 27.28 243 LEU A CA 1
ATOM 1937 C C . LEU A 1 243 ? -6.870 34.901 47.856 1.00 27.28 243 LEU A C 1
ATOM 1939 O O . LEU A 1 243 ? -6.966 34.228 46.836 1.00 27.28 243 LEU A O 1
ATOM 1943 N N . SER A 1 244 ? -5.721 35.116 48.482 1.00 27.39 244 SER A N 1
ATOM 1944 C CA . SER A 1 244 ? -4.400 34.577 48.182 1.00 27.39 244 SER A CA 1
ATOM 1945 C C . SER A 1 244 ? -4.223 33.164 48.740 1.00 27.39 244 SER A C 1
ATOM 1947 O O . SER A 1 244 ? -4.412 32.975 49.941 1.00 27.39 244 SER A O 1
ATOM 1949 N N . ILE A 1 245 ? -3.744 32.226 47.918 1.00 28.25 245 ILE A N 1
ATOM 1950 C CA . ILE A 1 245 ? -3.005 31.038 48.373 1.00 28.25 245 ILE A CA 1
ATOM 1951 C C . ILE A 1 245 ? -1.721 30.945 47.544 1.00 28.25 245 ILE A C 1
ATOM 1953 O O . ILE A 1 245 ? -1.728 31.121 46.328 1.00 28.25 245 ILE A O 1
ATOM 1957 N N . SER A 1 246 ? -0.616 30.782 48.261 1.00 29.09 246 SER A N 1
ATOM 1958 C CA . SER A 1 246 ? 0.769 30.843 47.812 1.00 29.09 246 SER A CA 1
ATOM 1959 C C . SER A 1 246 ? 1.206 29.653 46.954 1.00 29.09 246 SER A C 1
ATOM 1961 O O . SER A 1 246 ? 0.773 28.524 47.157 1.00 29.09 246 SER A O 1
ATOM 1963 N N . SER A 1 247 ? 2.113 29.996 46.041 1.00 29.34 247 SER A N 1
ATOM 1964 C CA . SER A 1 247 ? 3.088 29.220 45.268 1.00 29.34 247 SER A CA 1
ATOM 1965 C C . SER A 1 247 ? 3.558 27.877 45.833 1.00 29.34 247 SER A C 1
ATOM 1967 O O . SER A 1 247 ? 3.929 27.815 46.999 1.00 29.34 247 SER A O 1
ATOM 1969 N N . ASP A 1 248 ? 3.738 26.901 44.937 1.00 27.47 248 ASP A N 1
ATOM 1970 C CA . ASP A 1 248 ? 5.061 26.303 44.723 1.00 27.47 248 ASP A CA 1
ATOM 1971 C C . ASP A 1 248 ? 5.228 25.840 43.268 1.00 27.47 248 ASP A C 1
ATOM 1973 O O . ASP A 1 248 ? 4.406 25.121 42.703 1.00 27.47 248 ASP A O 1
ATOM 1977 N N . SER A 1 249 ? 6.294 26.338 42.645 1.00 32.34 249 SER A N 1
ATOM 1978 C CA . SER A 1 249 ? 6.759 26.011 41.301 1.00 32.34 249 SER A CA 1
ATOM 1979 C C . SER A 1 249 ? 7.924 25.031 41.421 1.00 32.34 249 SER A C 1
ATOM 1981 O O . SER A 1 249 ? 9.008 25.431 41.848 1.00 32.34 249 SER A O 1
ATOM 1983 N N . GLU A 1 250 ? 7.727 23.765 41.054 1.00 33.28 250 GLU A N 1
ATOM 1984 C CA . GLU A 1 250 ? 8.823 22.793 40.979 1.00 33.28 250 GLU A CA 1
ATOM 1985 C C . GLU A 1 250 ? 9.533 22.866 39.616 1.00 33.28 250 GLU A C 1
ATOM 1987 O O . GLU A 1 250 ? 8.909 22.839 38.554 1.00 33.28 250 GLU A O 1
ATOM 1992 N N . ASN A 1 251 ? 10.862 22.994 39.679 1.00 37.22 251 ASN A N 1
ATOM 1993 C CA . ASN A 1 251 ? 11.784 23.087 38.547 1.00 37.22 251 ASN A CA 1
ATOM 1994 C C . ASN A 1 251 ? 11.909 21.756 37.765 1.00 37.22 251 ASN A C 1
ATOM 1996 O O . ASN A 1 251 ? 11.797 20.686 38.365 1.00 37.22 251 ASN A O 1
ATOM 2000 N N . PRO A 1 252 ? 12.256 21.785 36.459 1.00 38.50 252 PRO A N 1
ATOM 2001 C CA . PRO A 1 252 ? 12.308 20.592 35.600 1.00 38.50 252 PRO A CA 1
ATOM 2002 C C . PRO A 1 252 ? 13.542 19.684 35.785 1.00 38.50 252 PRO A C 1
ATOM 2004 O O . PRO A 1 252 ? 13.606 18.618 35.176 1.00 38.50 252 PRO A O 1
ATOM 2007 N N . ASP A 1 253 ? 14.523 20.065 36.608 1.00 38.62 253 ASP A N 1
ATOM 2008 C CA . ASP A 1 253 ? 15.832 19.387 36.660 1.00 38.62 253 ASP A CA 1
ATOM 2009 C C . ASP A 1 253 ? 15.880 18.123 37.542 1.00 38.62 253 ASP A C 1
ATOM 2011 O O . ASP A 1 253 ? 16.872 17.395 37.547 1.00 38.62 253 ASP A O 1
ATOM 2015 N N . THR A 1 254 ? 14.801 17.781 38.250 1.00 41.75 254 THR A N 1
ATOM 2016 C CA . THR A 1 254 ? 14.795 16.661 39.213 1.00 41.75 254 THR A CA 1
ATOM 2017 C C . THR A 1 254 ? 14.393 15.305 38.608 1.00 41.75 254 THR A C 1
ATOM 2019 O O . THR A 1 254 ? 14.408 14.286 39.303 1.00 41.75 254 THR A O 1
ATOM 2022 N N . PHE A 1 255 ? 14.031 15.249 37.320 1.00 40.97 255 PHE A N 1
ATOM 2023 C CA . PHE A 1 255 ? 13.605 14.001 36.663 1.00 40.97 255 PHE A CA 1
ATOM 2024 C C . PHE A 1 255 ? 14.782 13.192 36.086 1.00 40.97 255 PHE A C 1
ATOM 2026 O O . PHE A 1 255 ? 14.738 11.961 36.061 1.00 40.97 255 PHE A O 1
ATOM 2033 N N . ALA A 1 256 ? 15.868 13.865 35.692 1.00 42.03 256 ALA A N 1
ATOM 2034 C CA . ALA A 1 256 ? 17.041 13.232 35.084 1.00 42.03 256 ALA A CA 1
ATOM 2035 C C . ALA A 1 256 ? 17.870 12.399 36.083 1.00 42.03 256 ALA A C 1
ATOM 2037 O O . ALA A 1 256 ? 18.414 11.356 35.716 1.00 42.03 256 ALA A O 1
ATOM 2038 N N . ASP A 1 257 ? 17.923 12.797 37.358 1.00 43.38 257 ASP A N 1
ATOM 2039 C CA . ASP A 1 257 ? 18.670 12.053 38.382 1.00 43.38 257 ASP A CA 1
ATOM 2040 C C . ASP A 1 257 ? 17.902 10.844 38.942 1.00 43.38 257 ASP A C 1
ATOM 2042 O O . ASP A 1 257 ? 18.521 9.878 39.390 1.00 43.38 257 ASP A O 1
ATOM 2046 N N . LYS A 1 258 ? 16.566 10.807 38.810 1.00 45.81 258 LYS A N 1
ATOM 2047 C CA . LYS A 1 258 ? 15.760 9.620 39.155 1.00 45.81 258 LYS A CA 1
ATOM 2048 C C . LYS A 1 258 ? 15.884 8.475 38.141 1.00 45.81 258 LYS A C 1
ATOM 2050 O O . LYS A 1 258 ? 15.652 7.327 38.510 1.00 45.81 258 LYS A O 1
ATOM 2055 N N . MET A 1 259 ? 16.297 8.745 36.898 1.00 45.47 259 MET A N 1
ATOM 2056 C CA . MET A 1 259 ? 16.473 7.706 35.869 1.00 45.47 259 MET A CA 1
ATOM 2057 C C . MET A 1 259 ? 17.812 6.957 35.944 1.00 45.47 259 MET A C 1
ATOM 2059 O O . MET A 1 259 ? 17.914 5.849 35.423 1.00 45.47 259 MET A O 1
ATOM 2063 N N . LYS A 1 260 ? 18.831 7.493 36.631 1.00 47.81 260 LYS A N 1
ATOM 2064 C CA . LYS A 1 260 ? 20.149 6.833 36.752 1.00 47.81 260 LYS A CA 1
ATOM 2065 C C . LYS A 1 260 ? 20.157 5.616 37.687 1.00 47.81 260 LYS A C 1
ATOM 2067 O O . LYS A 1 260 ? 21.119 4.856 37.680 1.00 47.81 260 LYS A O 1
ATOM 2072 N N . HIS A 1 261 ? 19.095 5.404 38.467 1.00 47.94 261 HIS A N 1
ATOM 2073 C CA . HIS A 1 261 ? 19.012 4.327 39.461 1.00 47.94 261 HIS A CA 1
ATOM 2074 C C . HIS A 1 261 ? 18.225 3.083 39.017 1.00 47.94 261 HIS A C 1
ATOM 2076 O O . HIS A 1 261 ? 18.047 2.173 39.822 1.00 47.94 261 HIS A O 1
ATOM 2082 N N . LEU A 1 262 ? 17.772 3.007 37.761 1.00 47.31 262 LEU A N 1
ATOM 2083 C CA . LEU A 1 262 ? 16.908 1.909 37.296 1.00 47.31 262 LEU A CA 1
ATOM 2084 C C . LEU A 1 262 ? 17.606 0.842 36.436 1.00 47.31 262 LEU A C 1
ATOM 2086 O O . LEU A 1 262 ? 16.987 -0.176 36.153 1.00 47.31 262 LEU A O 1
ATOM 2090 N N . ASN A 1 263 ? 18.889 1.007 36.100 1.00 47.53 263 ASN A N 1
ATOM 2091 C CA . ASN A 1 263 ? 19.648 0.035 35.299 1.00 47.53 263 ASN A CA 1
ATOM 2092 C C . ASN A 1 263 ? 20.877 -0.492 36.050 1.00 47.53 263 ASN A C 1
ATOM 2094 O O . ASN A 1 263 ? 22.013 -0.254 35.649 1.00 47.53 263 ASN A O 1
ATOM 2098 N N . ILE A 1 264 ? 20.647 -1.208 37.149 1.00 59.09 264 ILE A N 1
ATOM 2099 C CA . ILE A 1 264 ? 21.675 -2.038 37.787 1.00 59.09 264 ILE A CA 1
ATOM 2100 C C . ILE A 1 264 ? 21.349 -3.494 37.472 1.00 59.09 264 ILE A C 1
ATOM 2102 O O . ILE A 1 264 ? 20.249 -3.962 37.758 1.00 59.09 264 ILE A O 1
ATOM 2106 N N . THR A 1 265 ? 22.296 -4.188 36.849 1.00 69.19 265 THR A N 1
ATOM 2107 C CA . THR A 1 265 ? 22.224 -5.627 36.594 1.00 69.19 265 THR A CA 1
ATOM 2108 C C . THR A 1 265 ? 22.411 -6.406 37.898 1.00 69.19 265 THR A C 1
ATOM 2110 O O . THR A 1 265 ? 23.074 -5.933 38.826 1.00 69.19 265 THR A O 1
ATOM 2113 N N . ASP A 1 266 ? 21.834 -7.609 37.976 1.00 58.56 266 ASP A N 1
ATOM 2114 C CA . ASP A 1 266 ? 21.820 -8.424 39.202 1.00 58.56 266 ASP A CA 1
ATOM 2115 C C . ASP A 1 266 ? 23.233 -8.696 39.770 1.00 58.56 266 ASP A C 1
ATOM 2117 O O . ASP A 1 266 ? 23.418 -8.695 40.987 1.00 58.56 266 ASP A O 1
ATOM 2121 N N . GLU A 1 267 ? 24.257 -8.785 38.911 1.00 63.41 267 GLU A N 1
ATOM 2122 C CA . GLU A 1 267 ? 25.672 -8.922 39.305 1.00 63.41 267 GLU A CA 1
ATOM 2123 C C . GLU A 1 267 ? 26.229 -7.717 40.085 1.00 63.41 267 GLU A C 1
ATOM 2125 O O . GLU A 1 267 ? 27.076 -7.870 40.971 1.00 63.41 267 GLU A O 1
ATOM 2130 N N . GLU A 1 268 ? 25.795 -6.495 39.766 1.00 65.38 268 GLU A N 1
ATOM 2131 C CA . GLU A 1 268 ? 26.333 -5.290 40.405 1.00 65.38 268 GLU A CA 1
ATOM 2132 C C . GLU A 1 268 ? 25.668 -5.023 41.764 1.00 65.38 268 GLU A C 1
ATOM 2134 O O . GLU A 1 268 ? 26.290 -4.462 42.672 1.00 65.38 268 GLU A O 1
ATOM 2139 N N . LYS A 1 269 ? 24.439 -5.517 41.954 1.00 67.06 269 LYS A N 1
ATOM 2140 C CA . LYS A 1 269 ? 23.754 -5.521 43.252 1.00 67.06 269 LYS A CA 1
ATOM 2141 C C . LYS A 1 269 ? 24.421 -6.483 44.241 1.00 67.06 269 LYS A C 1
ATOM 2143 O O . LYS A 1 269 ? 24.593 -6.134 45.408 1.00 67.06 269 LYS A O 1
ATOM 2148 N N . GLU A 1 270 ? 24.851 -7.652 43.771 1.00 64.44 270 GLU A N 1
ATOM 2149 C CA . GLU A 1 270 ? 25.502 -8.674 44.601 1.00 64.44 270 GLU A CA 1
ATOM 2150 C C . GLU A 1 270 ? 26.908 -8.240 45.058 1.00 64.44 270 GLU A C 1
ATOM 2152 O O . GLU A 1 270 ? 27.268 -8.402 46.226 1.00 64.44 270 GLU A O 1
ATOM 2157 N N . LYS A 1 271 ? 27.668 -7.554 44.190 1.00 64.94 271 LYS A N 1
ATOM 2158 C CA . LYS A 1 271 ? 28.962 -6.951 44.563 1.00 64.94 271 LYS A CA 1
ATOM 2159 C C . LYS A 1 271 ? 28.836 -5.858 45.623 1.00 64.94 271 LYS A C 1
ATOM 2161 O O . LYS A 1 271 ? 29.706 -5.756 46.483 1.00 64.94 271 LYS A O 1
ATOM 2166 N N . ARG A 1 272 ? 27.771 -5.049 45.589 1.00 64.88 272 ARG A N 1
ATOM 2167 C CA . ARG A 1 272 ? 27.537 -4.004 46.603 1.00 64.88 272 ARG A CA 1
ATOM 2168 C C . ARG A 1 272 ? 27.155 -4.597 47.959 1.00 64.88 272 ARG A C 1
ATOM 2170 O O . ARG A 1 272 ? 27.665 -4.134 48.972 1.00 64.88 272 ARG A O 1
ATOM 2177 N N . LEU A 1 273 ? 26.369 -5.675 47.969 1.00 63.22 273 LEU A N 1
ATOM 2178 C CA . LEU A 1 273 ? 26.031 -6.419 49.189 1.00 63.22 273 LEU A CA 1
ATOM 2179 C C . LEU A 1 273 ? 27.259 -7.082 49.839 1.00 63.22 273 LEU A C 1
ATOM 2181 O O . LEU A 1 273 ? 27.355 -7.114 51.063 1.00 63.22 273 LEU A O 1
ATOM 2185 N N . ALA A 1 274 ? 28.224 -7.551 49.042 1.00 62.94 274 ALA A N 1
ATOM 2186 C CA . ALA A 1 274 ? 29.483 -8.111 49.545 1.00 62.94 274 ALA A CA 1
ATOM 2187 C C . ALA A 1 274 ? 30.452 -7.055 50.121 1.00 62.94 274 ALA A C 1
ATOM 2189 O O . ALA A 1 274 ? 31.348 -7.396 50.889 1.00 62.94 274 ALA A O 1
ATOM 2190 N N . LEU A 1 275 ? 30.283 -5.778 49.762 1.00 62.53 275 LEU A N 1
ATOM 2191 C CA . LEU A 1 275 ? 31.102 -4.658 50.245 1.00 62.53 275 LEU A CA 1
ATOM 2192 C C . LEU A 1 275 ? 30.528 -3.988 51.507 1.00 62.53 275 LEU A C 1
ATOM 2194 O O . LEU A 1 275 ? 31.282 -3.348 52.237 1.00 62.53 275 LEU A O 1
ATOM 2198 N N . GLU A 1 276 ? 29.229 -4.138 51.785 1.00 62.84 276 GLU A N 1
ATOM 2199 C CA . GLU A 1 276 ? 28.568 -3.524 52.951 1.00 62.84 276 GLU A CA 1
ATOM 2200 C C . GLU A 1 276 ? 28.687 -4.327 54.258 1.00 62.84 276 GLU A C 1
ATOM 2202 O O . GLU A 1 276 ? 28.447 -3.765 55.323 1.00 62.84 276 GLU A O 1
ATOM 2207 N N . ASN A 1 277 ? 29.112 -5.596 54.222 1.00 57.00 277 ASN A N 1
ATOM 2208 C CA . ASN A 1 277 ? 29.339 -6.407 55.426 1.00 57.00 277 ASN A CA 1
ATOM 2209 C C . ASN A 1 277 ? 30.689 -7.142 55.365 1.00 57.00 277 ASN A C 1
ATOM 2211 O O . ASN A 1 277 ? 30.729 -8.294 54.930 1.00 57.00 277 ASN A O 1
ATOM 2215 N N . PRO A 1 278 ? 31.797 -6.530 55.825 1.00 53.38 278 PRO A N 1
ATOM 2216 C CA . PRO A 1 278 ? 33.090 -7.203 55.835 1.00 53.38 278 PRO A CA 1
ATOM 2217 C C . PRO A 1 278 ? 33.298 -8.159 57.022 1.00 53.38 278 PRO A C 1
ATOM 2219 O O . PRO A 1 278 ? 34.254 -8.921 56.986 1.00 53.38 278 PRO A O 1
ATOM 2222 N N . ASP A 1 279 ? 32.432 -8.178 58.044 1.00 54.38 279 ASP A N 1
ATOM 2223 C CA . ASP A 1 279 ? 32.669 -8.963 59.267 1.00 54.38 279 ASP A CA 1
ATOM 2224 C C . ASP A 1 279 ? 31.404 -9.657 59.797 1.00 54.38 279 ASP A C 1
ATOM 2226 O O . ASP A 1 279 ? 30.775 -9.192 60.744 1.00 54.38 279 ASP A O 1
ATOM 2230 N N . GLN A 1 280 ? 31.062 -10.817 59.231 1.00 52.94 280 GLN A N 1
ATOM 2231 C CA . GLN A 1 280 ? 30.423 -11.915 59.974 1.00 52.94 280 GLN A CA 1
ATOM 2232 C C . GLN A 1 280 ? 30.892 -13.268 59.426 1.00 52.94 280 GLN A C 1
ATOM 2234 O O . GLN A 1 280 ? 30.122 -14.051 58.877 1.00 52.94 280 GLN A O 1
ATOM 2239 N N . SER A 1 281 ? 32.180 -13.565 59.589 1.00 43.69 281 SER A N 1
ATOM 2240 C CA . SER A 1 281 ? 32.653 -14.949 59.557 1.00 43.69 281 SER A CA 1
ATOM 2241 C C . SER A 1 281 ? 33.958 -15.090 60.332 1.00 43.69 281 SER A C 1
ATOM 2243 O O . SER A 1 281 ? 35.020 -15.078 59.729 1.00 43.69 281 SER A O 1
ATOM 2245 N N . HIS A 1 282 ? 33.884 -15.233 61.656 1.00 43.09 282 HIS A N 1
ATOM 2246 C CA . HIS A 1 282 ? 34.760 -16.143 62.399 1.00 43.09 282 HIS A CA 1
ATOM 2247 C C . HIS A 1 282 ? 34.200 -16.412 63.806 1.00 43.09 282 HIS A C 1
ATOM 2249 O O . HIS A 1 282 ? 34.130 -15.507 64.635 1.00 43.09 282 HIS A O 1
ATOM 2255 N N . SER A 1 283 ? 33.949 -17.705 64.050 1.00 38.16 283 SER A N 1
ATOM 2256 C CA . SER A 1 283 ? 33.462 -18.392 65.267 1.00 38.16 283 SER A CA 1
ATOM 2257 C C . SER A 1 283 ? 31.954 -18.580 65.378 1.00 38.16 283 SER A C 1
ATOM 2259 O O . SER A 1 283 ? 31.233 -17.589 65.600 1.00 38.16 283 SER A O 1
#

Radius of gyration: 27.76 Å; chains: 1; bounding box: 61×66×92 Å

Organism: NCBI:txid1563983

InterPro domains:
  IPR019155 CLEC16A/TT9, N-terminal [PF09758] (2-34)
  IPR039272 CLEC16A/TT9 [PTHR21481] (1-267)
  IPR045820 CLEC16A/TT9, C-terminal [PF19439] (82-220)

Sequence (283 aa):
HTNDFPLYTEAIKFFNHSEGMVRIAVRTLTLNVYRVEDTSMLTFIRDRTAAPYFSNLVWFIGNHIIELDTCVRNDADHQSQNRLADLVAEHLDHLHYLNDILSLNIEDLNRVLSEHLLQKLLVPLYVYSLMRSRLPSNSSQEDRKHVSVVVALFLLSQVFLIVSHRPLVRTLAAVILKSDSNIVETGTSRILEEYEYSAVKCIAFSPPSESLEKSLESLSGQSSNPEEPNGSVSPNSSQNDRLSISSDSENPDTFADKMKHLNITDEEKEKRLALENPDQSHS

Foldseek 3Di:
DDLDPPVLLVLLLCCPPPDPVSVVVNLVVNLVQLLPPDPSSVVCCLPAALQQSLLQLQLVLQVLLLVLLVLVVPCPPVPCPVVNVVSVVVSLVSLLSLQSQCVSVPPSSVLSNLLSCCQAHLVAELLCQLCVVVAPPPDPCPPADYGHNVSSVVSLVSNLVRRPNVLSNVLSVCLNVVDDNVCSVVDCQVSCVVSVSDDDDHRGNDHDPDHSNVSNVVVVVPPDDDDDDDDDDDDDDDDDDDDDDDDDDDDPPPPVVVVVPPDDDPVNVVVVVCVVDPDDDDD